Protein AF-A0A0R3R9G4-F1 (afdb_monomer_lite)

Organism: NCBI:txid42155

Sequence (235 aa):
LIRSNYALYHDTVLLRGITANLTLNLFANNTGLHNLDLRPNLPDSLDLYVLYKNWFYDNVAVGHGYQRQERYGYQPDYLADEFMSRPKRQLIMEDGVSFDWWTHIGTESERYRSTVYAGISNVLYRANVFNNPINPYELVAGKANSLEGHAIDARENYWGYPGTVSVASGKIRDYHDYKYLIRVDYVPVLESNASLVEGDCPAGWFQIGRDEFKSCFLYSGAVSTYMAAVKFCQV

pLDDT: mean 79.29, std 18.39, range [31.16, 97.0]

Foldseek 3Di:
DQEDAEAAAAASEEDEQAADEAELEEAYQHEHLAPYEYAYNDPPHPHAYEAYLYEHEQYWHQFHDDRDDADADADDPVDDDVVVVDDPDDDDDDDDDHRDVVPCPDLAQRRAGENYEAQAQRYAAALYEQYHVNHQAHYEFHFDDPVRPHAREQEHYQQDPQFDPVSNVRRYHACVNPVRGGHHDHPPTDRDNPVSDAPPDPRSWHWDDDDPPIDTDHDDPDDDDPVVVVVVVVD

Structure (mmCIF, N/CA/C/O backbone):
data_AF-A0A0R3R9G4-F1
#
_entry.id   AF-A0A0R3R9G4-F1
#
loop_
_atom_site.group_PDB
_atom_site.id
_atom_site.type_symbol
_atom_site.label_atom_id
_atom_site.label_alt_id
_atom_site.label_comp_id
_atom_site.label_asym_id
_atom_site.label_entity_id
_atom_site.label_seq_id
_atom_site.pdbx_PDB_ins_code
_atom_site.Cartn_x
_atom_site.Cartn_y
_atom_site.Cartn_z
_atom_site.occupancy
_atom_site.B_iso_or_equiv
_atom_site.auth_seq_id
_atom_site.auth_comp_id
_atom_site.auth_asym_id
_atom_site.auth_atom_id
_atom_site.pdbx_PDB_model_num
ATOM 1 N N . LEU A 1 1 ? -13.876 4.556 2.679 1.00 82.69 1 LEU A N 1
ATOM 2 C CA . LEU A 1 1 ? -14.135 3.102 2.791 1.00 82.69 1 LEU A CA 1
ATOM 3 C C . LEU A 1 1 ? -14.109 2.476 1.406 1.00 82.69 1 LEU A C 1
ATOM 5 O O . LEU A 1 1 ? -14.874 2.905 0.554 1.00 82.69 1 LEU A O 1
ATOM 9 N N . ILE A 1 2 ? -13.219 1.511 1.184 1.00 87.88 2 ILE A N 1
ATOM 10 C CA . ILE A 1 2 ? -12.984 0.831 -0.095 1.00 87.88 2 ILE A CA 1
ATOM 11 C C . ILE A 1 2 ? -13.047 -0.670 0.198 1.00 87.88 2 ILE A C 1
ATOM 13 O O . ILE A 1 2 ? -12.116 -1.243 0.763 1.00 87.88 2 ILE A O 1
ATOM 17 N N . ARG A 1 3 ? -14.186 -1.303 -0.089 1.00 88.75 3 ARG A N 1
ATOM 18 C CA . ARG A 1 3 ? -14.456 -2.688 0.320 1.00 88.75 3 ARG A CA 1
ATOM 19 C C . ARG A 1 3 ? -15.136 -3.482 -0.787 1.00 88.75 3 ARG A C 1
ATOM 21 O O . ARG A 1 3 ? -15.971 -2.927 -1.497 1.00 88.75 3 ARG A O 1
ATOM 28 N N . SER A 1 4 ? -14.833 -4.778 -0.865 1.00 88.88 4 SER A N 1
ATOM 29 C CA . SER A 1 4 ? -15.494 -5.739 -1.764 1.00 88.88 4 SER A CA 1
ATOM 30 C C . SER A 1 4 ? -15.399 -5.380 -3.253 1.00 88.88 4 SER A C 1
ATOM 32 O O . SER A 1 4 ? -16.291 -5.716 -4.032 1.00 88.88 4 SER A O 1
ATOM 34 N N . ASN A 1 5 ? -14.330 -4.695 -3.662 1.00 88.88 5 ASN A N 1
ATOM 35 C CA . ASN A 1 5 ? -14.055 -4.451 -5.076 1.00 88.88 5 ASN A CA 1
ATOM 36 C C . ASN A 1 5 ? -13.437 -5.695 -5.720 1.00 88.88 5 ASN A C 1
ATOM 38 O O . ASN A 1 5 ? -12.611 -6.372 -5.107 1.00 88.88 5 ASN A O 1
ATOM 42 N N . TYR A 1 6 ? -13.809 -5.971 -6.970 1.00 89.94 6 TYR A N 1
ATOM 43 C CA . TYR A 1 6 ? -13.292 -7.102 -7.739 1.00 89.94 6 TYR A CA 1
ATOM 44 C C . TYR A 1 6 ? -12.781 -6.631 -9.104 1.00 89.94 6 TYR A C 1
ATOM 46 O O . TYR A 1 6 ? -13.554 -6.428 -10.039 1.00 89.94 6 TYR A O 1
ATOM 54 N N . ALA A 1 7 ? -11.469 -6.432 -9.199 1.00 88.38 7 ALA A N 1
ATOM 55 C CA . ALA A 1 7 ? -10.773 -5.822 -10.325 1.00 88.38 7 ALA A CA 1
ATOM 56 C C . ALA A 1 7 ? -9.599 -6.703 -10.797 1.00 88.38 7 ALA A C 1
ATOM 58 O O . ALA A 1 7 ? -8.439 -6.343 -10.672 1.00 88.38 7 ALA A O 1
ATOM 59 N N . LEU A 1 8 ? -9.871 -7.877 -11.374 1.00 82.62 8 LEU A N 1
ATOM 60 C CA . LEU A 1 8 ? -8.821 -8.848 -11.752 1.00 82.62 8 LEU A CA 1
ATOM 61 C C . LEU A 1 8 ? -7.727 -8.321 -12.696 1.00 82.62 8 LEU A C 1
ATOM 63 O O . LEU A 1 8 ? -6.632 -8.878 -12.724 1.00 82.62 8 LEU A O 1
ATOM 67 N N . TYR A 1 9 ? -8.041 -7.298 -13.489 1.00 83.88 9 TYR A N 1
ATOM 68 C CA . TYR A 1 9 ? -7.155 -6.739 -14.514 1.00 83.88 9 TYR A CA 1
ATOM 69 C C . TYR A 1 9 ? -6.775 -5.278 -14.248 1.00 83.88 9 TYR A C 1
ATOM 71 O O . TYR A 1 9 ? -6.159 -4.646 -15.103 1.00 83.88 9 TYR A O 1
ATOM 79 N N . HIS A 1 10 ? -7.156 -4.733 -13.089 1.00 89.56 10 HIS A N 1
ATOM 80 C CA . HIS A 1 10 ? -6.895 -3.345 -12.716 1.00 89.56 10 HIS A CA 1
ATOM 81 C C . HIS A 1 10 ? -6.519 -3.231 -11.235 1.00 89.56 10 HIS A C 1
ATOM 83 O O . HIS A 1 10 ? -6.853 -4.089 -10.419 1.00 89.56 10 HIS A O 1
ATOM 89 N N . ASP A 1 11 ? -5.832 -2.156 -10.866 1.00 91.94 11 ASP A N 1
ATOM 90 C CA . ASP A 1 11 ? -5.634 -1.819 -9.458 1.00 91.94 11 ASP A CA 1
ATOM 91 C C . ASP A 1 11 ? -6.962 -1.395 -8.823 1.00 91.94 11 ASP A C 1
ATOM 93 O O . ASP A 1 11 ? -7.818 -0.799 -9.479 1.00 91.94 11 ASP A O 1
ATOM 97 N N . THR A 1 12 ? -7.150 -1.695 -7.535 1.00 93.31 12 THR A N 1
ATOM 98 C CA . THR A 1 12 ? -8.372 -1.272 -6.825 1.00 93.31 12 THR A CA 1
ATOM 99 C C . THR A 1 12 ? -8.439 0.253 -6.725 1.00 93.31 12 THR A C 1
ATOM 101 O O . THR A 1 12 ? -9.501 0.845 -6.913 1.00 93.31 12 THR A O 1
ATOM 104 N N . VAL A 1 13 ? -7.300 0.890 -6.444 1.00 94.56 13 VAL A N 1
ATOM 105 C CA . VAL A 1 13 ? -7.127 2.343 -6.462 1.00 94.56 13 VAL A CA 1
ATOM 106 C C . VAL A 1 13 ? -5.803 2.662 -7.141 1.00 94.56 13 VAL A C 1
ATOM 108 O O . VAL A 1 13 ? -4.764 2.161 -6.721 1.00 94.56 13 VAL A O 1
ATOM 111 N N . LEU A 1 14 ? -5.846 3.524 -8.156 1.00 93.50 14 LEU A N 1
ATOM 112 C CA . LEU A 1 14 ? -4.672 4.051 -8.848 1.00 93.50 14 LEU A CA 1
ATOM 113 C C . LEU A 1 14 ? -4.600 5.562 -8.624 1.00 93.50 14 LEU A C 1
ATOM 115 O O . LEU A 1 14 ? -5.518 6.288 -9.012 1.00 93.50 14 LEU A O 1
ATOM 119 N N . LEU A 1 15 ? -3.508 6.035 -8.027 1.00 92.75 15 LEU A N 1
ATOM 120 C CA . LEU A 1 15 ? -3.209 7.457 -7.890 1.00 92.75 15 LEU A CA 1
ATOM 121 C C . LEU A 1 15 ? -2.040 7.819 -8.802 1.00 92.75 15 LEU A C 1
ATOM 123 O O . LEU A 1 15 ? -0.964 7.227 -8.724 1.00 92.75 15 LEU A O 1
ATOM 127 N N . ARG A 1 16 ? -2.267 8.791 -9.688 1.00 91.31 16 ARG A N 1
ATOM 128 C CA . ARG A 1 16 ? -1.270 9.251 -10.651 1.00 91.31 16 ARG A CA 1
ATOM 129 C C . ARG A 1 16 ? -1.484 10.722 -10.988 1.00 91.31 16 ARG A C 1
ATOM 131 O O . ARG A 1 16 ? -2.578 11.091 -11.406 1.00 91.31 16 ARG A O 1
ATOM 138 N N . GLY A 1 17 ? -0.435 11.535 -10.862 1.00 84.19 17 GLY A N 1
ATOM 139 C CA . GLY A 1 17 ? -0.457 12.948 -11.255 1.00 84.19 17 GLY A CA 1
ATOM 140 C C . GLY A 1 17 ? -1.312 13.857 -10.403 1.00 84.19 17 GLY A C 1
ATOM 141 O O . GLY A 1 17 ? -1.857 14.836 -10.914 1.00 84.19 17 GLY A O 1
ATOM 142 N N . ILE A 1 18 ? -1.454 13.508 -9.129 1.00 87.75 18 ILE A N 1
ATOM 143 C CA . ILE A 1 18 ? -2.158 14.308 -8.140 1.00 87.75 18 ILE A CA 1
ATOM 144 C C . ILE A 1 18 ? -1.413 14.254 -6.809 1.00 87.75 18 ILE A C 1
ATOM 146 O O . ILE A 1 18 ? -0.696 13.303 -6.515 1.00 87.75 18 ILE A O 1
ATOM 150 N N . THR A 1 19 ? -1.681 15.238 -5.958 1.00 90.50 19 THR A N 1
ATOM 151 C CA . THR A 1 19 ? -1.362 15.166 -4.531 1.00 90.50 19 THR A CA 1
ATOM 152 C C . THR A 1 19 ? -2.586 14.648 -3.794 1.00 90.50 19 THR A C 1
ATOM 154 O O . THR A 1 19 ? -3.674 15.210 -3.935 1.00 90.50 19 THR A O 1
ATOM 157 N N . ALA A 1 20 ? -2.429 13.589 -3.002 1.00 91.00 20 ALA A N 1
ATOM 158 C CA . ALA A 1 20 ? -3.545 12.985 -2.282 1.00 91.00 20 ALA A CA 1
ATOM 159 C C . ALA A 1 20 ? -3.200 12.707 -0.819 1.00 91.00 20 ALA A C 1
ATOM 161 O O . ALA A 1 20 ? -2.119 12.219 -0.490 1.00 91.00 20 ALA A O 1
ATOM 162 N N . ASN A 1 21 ? -4.168 12.979 0.055 1.00 93.56 21 ASN A N 1
ATOM 163 C CA . ASN A 1 21 ? -4.117 12.606 1.459 1.00 93.56 21 ASN A CA 1
ATOM 164 C C . ASN A 1 21 ? -5.176 11.534 1.735 1.00 93.56 21 ASN A C 1
ATOM 166 O O . ASN A 1 21 ? -6.375 11.812 1.771 1.00 93.56 21 ASN A O 1
ATOM 170 N N . LEU A 1 22 ? -4.712 10.305 1.925 1.00 92.75 22 LEU A N 1
ATOM 171 C CA . LEU A 1 22 ? -5.504 9.164 2.343 1.00 92.75 22 LEU A CA 1
ATOM 172 C C . LEU A 1 22 ? -5.351 9.013 3.856 1.00 92.75 22 LEU A C 1
ATOM 174 O O . LEU A 1 22 ? -4.404 8.396 4.341 1.00 92.75 22 LEU A O 1
ATOM 178 N N . THR A 1 23 ? -6.292 9.583 4.604 1.00 91.00 23 THR A N 1
ATOM 179 C CA . THR A 1 23 ? -6.334 9.470 6.065 1.00 91.00 23 THR A CA 1
ATOM 180 C C . THR A 1 23 ? -7.550 8.669 6.519 1.00 91.00 23 THR A C 1
ATOM 182 O O . THR A 1 23 ? -8.650 8.914 6.027 1.00 91.00 23 THR A O 1
ATOM 185 N N . LEU A 1 24 ? -7.364 7.751 7.476 1.00 88.44 24 LEU A N 1
ATOM 186 C CA . LEU A 1 24 ? -8.446 6.981 8.114 1.00 88.44 24 LEU A CA 1
ATOM 187 C C . LEU A 1 24 ? -9.301 6.172 7.120 1.00 88.44 24 LEU A C 1
ATOM 189 O O . LEU A 1 24 ? -10.506 5.996 7.305 1.00 88.44 24 LEU A O 1
ATOM 193 N N . ASN A 1 25 ? -8.691 5.669 6.044 1.00 90.06 25 ASN A N 1
ATOM 194 C CA . ASN A 1 25 ? -9.390 4.809 5.096 1.00 90.06 25 ASN A CA 1
ATOM 195 C C . ASN A 1 25 ? -9.296 3.346 5.503 1.00 90.06 25 ASN A C 1
ATOM 197 O O . ASN A 1 25 ? -8.260 2.860 5.954 1.00 90.06 25 ASN A O 1
ATOM 201 N N . LEU A 1 26 ? -10.388 2.632 5.249 1.00 89.81 26 LEU A N 1
ATOM 202 C CA . LEU A 1 26 ? -10.453 1.189 5.376 1.00 89.81 26 LEU A CA 1
ATOM 203 C C . LEU A 1 26 ? -10.480 0.534 3.993 1.00 89.81 26 LEU A C 1
ATOM 205 O O . LEU A 1 26 ? -11.391 0.814 3.208 1.00 89.81 26 LEU A O 1
ATOM 209 N N . PHE A 1 27 ? -9.502 -0.334 3.741 1.00 92.88 27 PHE A N 1
ATOM 210 C CA . PHE A 1 27 ? -9.363 -1.191 2.568 1.00 92.88 27 PHE A CA 1
ATOM 211 C C . PHE A 1 27 ? -9.575 -2.644 2.991 1.00 92.88 27 PHE A C 1
ATOM 213 O O . PHE A 1 27 ? -8.742 -3.219 3.696 1.00 92.88 27 PHE A O 1
ATOM 220 N N . ALA A 1 28 ? -10.693 -3.231 2.577 1.00 92.06 28 ALA A N 1
ATOM 221 C CA . ALA A 1 28 ? -11.133 -4.530 3.070 1.00 92.06 28 ALA A CA 1
ATOM 222 C C . ALA A 1 28 ? -11.661 -5.449 1.968 1.00 92.06 28 ALA A C 1
ATOM 224 O O . ALA A 1 28 ? -12.542 -5.045 1.209 1.00 92.06 28 ALA A O 1
ATOM 225 N N . ASN A 1 29 ? -11.235 -6.713 1.936 1.00 91.81 29 ASN A N 1
ATOM 226 C CA . ASN A 1 29 ? -11.813 -7.727 1.042 1.00 91.81 29 ASN A CA 1
ATOM 227 C C . ASN A 1 29 ? -11.841 -7.302 -0.441 1.00 91.81 29 ASN A C 1
ATOM 229 O O . ASN A 1 29 ? -12.820 -7.533 -1.151 1.00 91.81 29 ASN A O 1
ATOM 233 N N . ASN A 1 30 ? -10.811 -6.590 -0.900 1.00 93.50 30 ASN A N 1
ATOM 234 C CA . ASN A 1 30 ? -10.689 -6.186 -2.298 1.00 93.50 30 ASN A CA 1
ATOM 235 C C . ASN A 1 30 ? -9.783 -7.158 -3.051 1.00 93.50 30 ASN A C 1
ATOM 237 O O . ASN A 1 30 ? -8.751 -7.569 -2.531 1.00 93.50 30 ASN A O 1
ATOM 241 N N . THR A 1 31 ? -10.129 -7.473 -4.295 1.00 91.94 31 THR A N 1
ATOM 242 C CA . THR A 1 31 ? -9.267 -8.213 -5.225 1.00 91.94 31 THR A CA 1
ATOM 243 C C . THR A 1 31 ? -8.855 -7.287 -6.364 1.00 91.94 31 THR A C 1
ATOM 245 O O . THR A 1 31 ? -9.726 -6.751 -7.045 1.00 91.94 31 THR A O 1
ATOM 248 N N . GLY A 1 32 ? -7.555 -7.101 -6.585 1.00 90.62 32 GLY A N 1
ATOM 249 C CA . GLY A 1 32 ? -7.010 -6.233 -7.637 1.00 90.62 32 GLY A CA 1
ATOM 250 C C . GLY A 1 32 ? -5.620 -6.673 -8.089 1.00 90.62 32 GLY A C 1
ATOM 251 O O . GLY A 1 32 ? -5.053 -7.580 -7.480 1.00 90.62 32 GLY A O 1
ATOM 252 N N . LEU A 1 33 ? -5.051 -6.033 -9.122 1.00 89.50 33 LEU A N 1
ATOM 253 C CA . LEU A 1 33 ? -3.619 -6.187 -9.442 1.00 89.50 33 LEU A CA 1
ATOM 254 C C . LEU A 1 33 ? -2.783 -5.796 -8.211 1.00 89.50 33 LEU A C 1
ATOM 256 O O . LEU A 1 33 ? -2.158 -6.664 -7.602 1.00 89.50 33 LEU A O 1
ATOM 260 N N . HIS A 1 34 ? -2.917 -4.546 -7.769 1.00 92.88 34 HIS A N 1
ATOM 261 C CA . HIS A 1 34 ? -2.646 -4.093 -6.406 1.00 92.88 34 HIS A CA 1
ATOM 262 C C . HIS A 1 34 ? -3.917 -3.516 -5.768 1.00 92.88 34 HIS A C 1
ATOM 264 O O . HIS A 1 34 ? -4.903 -3.198 -6.446 1.00 92.88 34 HIS A O 1
ATOM 270 N N . ASN A 1 35 ? -3.920 -3.351 -4.444 1.00 94.00 35 ASN A N 1
ATOM 271 C CA . ASN A 1 35 ? -5.016 -2.651 -3.765 1.00 94.00 35 ASN A CA 1
ATOM 272 C C . ASN A 1 35 ? -4.826 -1.133 -3.782 1.00 94.00 35 ASN A C 1
ATOM 274 O O . ASN A 1 35 ? -5.808 -0.394 -3.836 1.00 94.00 35 ASN A O 1
ATOM 278 N N . LEU A 1 36 ? -3.578 -0.678 -3.796 1.00 95.56 36 LEU A N 1
ATOM 279 C CA . LEU A 1 36 ? -3.225 0.716 -3.996 1.00 95.56 36 LEU A CA 1
ATOM 280 C C . LEU A 1 36 ? -1.965 0.812 -4.859 1.00 95.56 36 LEU A C 1
ATOM 282 O O . LEU A 1 36 ? -0.911 0.324 -4.466 1.00 95.56 36 LEU A O 1
ATOM 286 N N . ASP A 1 37 ? -2.075 1.461 -6.012 1.00 95.12 37 ASP A N 1
ATOM 287 C CA . ASP A 1 37 ? -0.957 1.755 -6.909 1.00 95.12 37 ASP A CA 1
ATOM 288 C C . ASP A 1 37 ? -0.705 3.272 -6.907 1.00 95.12 37 ASP A C 1
ATOM 290 O O . ASP A 1 37 ? -1.590 4.067 -7.241 1.00 95.12 37 ASP A O 1
ATOM 294 N N . LEU A 1 38 ? 0.491 3.675 -6.471 1.00 93.94 38 LEU A N 1
ATOM 295 C CA . LEU A 1 38 ? 0.944 5.062 -6.449 1.00 93.94 38 LEU A CA 1
ATOM 296 C C . LEU A 1 38 ? 1.998 5.265 -7.533 1.00 93.94 38 LEU A C 1
ATOM 298 O O . LEU A 1 38 ? 3.108 4.739 -7.426 1.00 93.94 38 LEU A O 1
ATOM 302 N N . ARG A 1 39 ? 1.686 6.074 -8.548 1.00 90.06 39 ARG A N 1
ATOM 303 C CA . ARG A 1 39 ? 2.612 6.366 -9.650 1.00 90.06 39 ARG A CA 1
ATOM 304 C C . ARG A 1 39 ? 2.898 7.856 -9.794 1.00 90.06 39 ARG A C 1
ATOM 306 O O . ARG A 1 39 ? 2.011 8.682 -9.546 1.00 90.06 39 ARG A O 1
ATOM 313 N N . PRO A 1 40 ? 4.099 8.208 -10.275 1.00 86.06 40 PRO A N 1
ATOM 314 C CA . PRO A 1 40 ? 4.355 9.548 -10.766 1.00 86.06 40 PRO A CA 1
ATOM 315 C C . PRO A 1 40 ? 3.620 9.760 -12.099 1.00 86.06 40 PRO A C 1
ATOM 317 O O . PRO A 1 40 ? 3.457 8.837 -12.907 1.00 86.06 40 PRO A O 1
ATOM 320 N N . ASN A 1 41 ? 3.179 10.986 -12.377 1.00 82.38 41 ASN A N 1
ATOM 321 C CA . ASN A 1 41 ? 2.710 11.331 -13.725 1.00 82.38 41 ASN A CA 1
ATOM 322 C C . ASN A 1 41 ? 3.854 11.338 -14.744 1.00 82.38 41 ASN A C 1
ATOM 324 O O . ASN A 1 41 ? 3.745 10.761 -15.829 1.00 82.38 41 ASN A O 1
ATOM 328 N N . LEU A 1 42 ? 4.942 12.000 -14.347 1.00 78.88 42 LEU A N 1
ATOM 329 C CA . LEU A 1 42 ? 6.173 12.246 -15.088 1.00 78.88 42 LEU A CA 1
ATOM 330 C C . LEU A 1 42 ? 7.370 12.024 -14.145 1.00 78.88 42 LEU A C 1
ATOM 332 O O . LEU A 1 42 ? 7.194 12.167 -12.936 1.00 78.88 42 LEU A O 1
ATOM 336 N N . PRO A 1 43 ? 8.576 11.730 -14.663 1.00 68.44 43 PRO A N 1
ATOM 337 C CA . PRO A 1 43 ? 9.765 11.504 -13.832 1.00 68.44 43 PRO A CA 1
ATOM 338 C C . PRO A 1 43 ? 10.092 12.647 -12.854 1.00 68.44 43 PRO A C 1
ATOM 340 O O . PRO A 1 43 ? 10.598 12.384 -11.772 1.00 68.44 43 PRO A O 1
ATOM 343 N N . ASP A 1 44 ? 9.742 13.892 -13.203 1.00 66.69 44 ASP A N 1
ATOM 344 C CA . ASP A 1 44 ? 9.988 15.095 -12.387 1.00 66.69 44 ASP A CA 1
ATO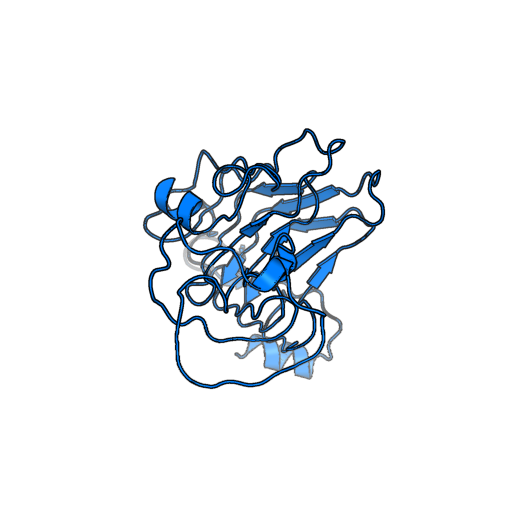M 345 C C . ASP A 1 44 ? 8.737 15.576 -11.624 1.00 66.69 44 ASP A C 1
ATOM 347 O O . ASP A 1 44 ? 8.608 16.754 -11.282 1.00 66.69 44 ASP A O 1
ATOM 351 N N . SER A 1 45 ? 7.752 14.698 -11.423 1.00 70.38 45 SER A N 1
ATOM 352 C CA . SER A 1 45 ? 6.493 15.093 -10.796 1.00 70.38 45 SER A CA 1
ATOM 353 C C . SER A 1 45 ? 6.681 15.427 -9.314 1.00 70.38 45 SER A C 1
ATOM 355 O O . SER A 1 45 ? 7.280 14.664 -8.560 1.00 70.38 45 SER A O 1
ATOM 357 N N . LEU A 1 46 ? 6.089 16.539 -8.871 1.00 76.69 46 LEU A N 1
ATOM 358 C CA . LEU A 1 46 ? 5.989 16.914 -7.454 1.00 76.69 46 LEU A CA 1
ATOM 359 C C . LEU A 1 46 ? 4.815 16.205 -6.751 1.00 76.69 46 LEU A C 1
ATOM 361 O O . LEU A 1 46 ? 4.316 16.696 -5.737 1.00 76.69 46 LEU A O 1
ATOM 365 N N . ASP A 1 47 ? 4.353 15.081 -7.308 1.00 84.38 47 ASP A N 1
ATOM 366 C CA . ASP A 1 47 ? 3.288 14.268 -6.725 1.00 84.38 47 ASP A CA 1
ATOM 367 C C . ASP A 1 47 ? 3.689 13.858 -5.302 1.00 84.38 47 ASP A C 1
ATOM 369 O O . ASP A 1 47 ? 4.797 13.371 -5.061 1.00 84.38 47 ASP A O 1
ATOM 373 N N . LEU A 1 48 ? 2.777 14.076 -4.357 1.00 89.19 48 LEU A N 1
ATOM 374 C CA . LEU A 1 48 ? 2.962 13.729 -2.954 1.00 89.19 48 LEU A CA 1
ATOM 375 C C . LEU A 1 48 ? 1.750 12.946 -2.468 1.00 89.19 48 LEU A C 1
ATOM 377 O O . LEU A 1 48 ? 0.610 13.417 -2.536 1.00 89.19 48 LEU A O 1
ATOM 381 N N . TYR A 1 49 ? 2.012 11.771 -1.911 1.00 93.62 49 TYR A N 1
ATOM 382 C CA . TYR A 1 49 ? 0.979 10.922 -1.338 1.00 93.62 49 TYR A CA 1
ATOM 383 C C . TYR A 1 49 ? 1.198 10.769 0.165 1.00 93.62 49 TYR A C 1
ATOM 385 O O . TYR A 1 49 ? 2.293 10.446 0.625 1.00 93.62 49 TYR A O 1
ATOM 393 N N . VAL A 1 50 ? 0.145 11.001 0.945 1.00 95.69 50 VAL A N 1
ATOM 394 C CA . VAL A 1 50 ? 0.155 10.799 2.396 1.00 95.69 50 VAL A CA 1
ATOM 395 C C . VAL A 1 50 ? -0.841 9.705 2.734 1.00 95.69 50 VAL A C 1
ATOM 397 O O . VAL A 1 50 ? -2.026 9.835 2.444 1.00 95.69 50 VAL A O 1
ATOM 400 N N . LEU A 1 51 ? -0.357 8.633 3.351 1.00 95.94 51 LEU A N 1
ATOM 401 C CA . LEU A 1 51 ? -1.154 7.544 3.887 1.00 95.94 51 LEU A CA 1
ATOM 402 C C . LEU A 1 51 ? -1.017 7.555 5.403 1.00 95.94 51 LEU A C 1
ATOM 404 O O . LEU A 1 51 ? 0.014 7.156 5.952 1.00 95.94 51 LEU A O 1
ATOM 408 N N . TYR A 1 52 ? -2.066 8.007 6.079 1.00 94.25 52 TYR A N 1
ATOM 409 C CA . TYR A 1 52 ? -2.076 8.150 7.525 1.00 94.25 52 TYR A CA 1
ATOM 410 C C . TYR A 1 52 ? -3.227 7.375 8.169 1.00 94.25 52 TYR A C 1
ATOM 412 O O . TYR A 1 52 ? -4.394 7.594 7.845 1.00 94.25 52 TYR A O 1
ATOM 420 N N . LYS A 1 53 ? -2.921 6.487 9.121 1.00 92.19 53 LYS A N 1
ATOM 421 C CA . LYS A 1 53 ? -3.940 5.723 9.869 1.00 92.19 53 LYS A CA 1
ATOM 422 C C . LYS A 1 53 ? -4.920 4.938 8.988 1.00 92.19 53 LYS A C 1
ATOM 424 O O . LYS A 1 53 ? -6.105 4.851 9.297 1.00 92.19 53 LYS A O 1
ATOM 429 N N . ASN A 1 54 ? -4.447 4.383 7.876 1.00 92.81 54 ASN A N 1
ATOM 430 C CA . ASN A 1 54 ? -5.258 3.501 7.042 1.00 92.81 54 ASN A CA 1
ATOM 431 C C . ASN A 1 54 ? -5.139 2.048 7.503 1.00 92.81 54 ASN A C 1
ATOM 433 O O . ASN A 1 54 ? -4.117 1.620 8.045 1.00 92.81 54 ASN A O 1
ATOM 437 N N . TRP A 1 55 ? -6.183 1.278 7.226 1.00 92.12 55 TRP A N 1
ATOM 438 C CA . TRP A 1 55 ? -6.266 -0.138 7.549 1.00 92.12 55 TRP A CA 1
ATOM 439 C C . TRP A 1 55 ? -6.429 -0.964 6.281 1.00 92.12 55 TRP A C 1
ATOM 441 O O . TRP A 1 55 ? -7.389 -0.767 5.537 1.00 92.12 55 TRP A O 1
ATOM 451 N N . PHE A 1 56 ? -5.519 -1.914 6.075 1.00 93.38 56 PHE A N 1
ATOM 452 C CA . PHE A 1 56 ? -5.568 -2.880 4.985 1.00 93.38 56 PHE A CA 1
ATOM 453 C C . PHE A 1 56 ? -5.702 -4.289 5.564 1.00 93.38 56 PHE A C 1
ATOM 455 O O . PHE A 1 56 ? -4.770 -4.778 6.206 1.00 93.38 56 PHE A O 1
ATOM 462 N N . TYR A 1 57 ? -6.847 -4.935 5.337 1.00 90.50 57 TYR A N 1
ATOM 463 C CA . TYR A 1 57 ? -7.093 -6.308 5.783 1.00 90.50 57 TYR A CA 1
ATOM 464 C C . TYR A 1 57 ? -7.834 -7.144 4.730 1.00 90.50 57 TYR A C 1
ATOM 466 O O . TYR A 1 57 ? -8.686 -6.634 3.999 1.00 90.50 57 TYR A O 1
ATOM 474 N N . ASP A 1 58 ? -7.520 -8.439 4.675 1.00 92.00 58 ASP A N 1
ATOM 475 C CA . ASP A 1 58 ? -8.127 -9.435 3.777 1.00 92.00 58 ASP A CA 1
ATOM 476 C C . ASP A 1 58 ? -8.207 -9.017 2.304 1.00 92.00 58 ASP A C 1
ATOM 478 O O . ASP A 1 58 ? -9.100 -9.429 1.567 1.00 92.00 58 ASP A O 1
ATOM 482 N N . ASN A 1 59 ? -7.284 -8.179 1.848 1.00 93.88 59 ASN A N 1
ATOM 483 C CA . ASN A 1 59 ? -7.187 -7.841 0.444 1.00 93.88 59 ASN A CA 1
ATOM 484 C C . ASN A 1 59 ? -6.296 -8.846 -0.288 1.00 93.88 59 ASN A C 1
ATOM 486 O O . ASN A 1 59 ? -5.338 -9.377 0.274 1.00 93.88 59 ASN A O 1
ATOM 490 N N . VAL A 1 60 ? -6.607 -9.074 -1.560 1.00 92.94 60 VAL A N 1
ATOM 491 C CA . VAL A 1 60 ? -5.892 -9.989 -2.444 1.00 92.94 60 VAL A CA 1
ATOM 492 C C . VAL A 1 60 ? -5.319 -9.203 -3.618 1.00 92.94 60 VAL A C 1
ATOM 494 O O . VAL A 1 60 ? -6.055 -8.584 -4.391 1.00 92.94 60 VAL A O 1
ATOM 497 N N . ALA A 1 61 ? -4.000 -9.256 -3.753 1.00 92.12 61 ALA A N 1
ATOM 498 C CA . ALA A 1 61 ? -3.247 -8.689 -4.857 1.00 92.12 61 ALA A CA 1
ATOM 499 C C . ALA A 1 61 ? -2.787 -9.803 -5.802 1.00 92.12 61 ALA A C 1
ATOM 501 O O . ALA A 1 61 ? -2.215 -10.808 -5.370 1.00 92.12 61 ALA A O 1
ATOM 502 N N . VAL A 1 62 ? -3.022 -9.631 -7.101 1.00 87.50 62 VAL A N 1
ATOM 503 C CA . VAL A 1 62 ? -2.625 -10.610 -8.128 1.00 87.50 62 VAL A CA 1
ATOM 504 C C . VAL A 1 62 ? -1.366 -10.204 -8.898 1.00 87.50 62 VAL A C 1
ATOM 506 O O . VAL A 1 62 ? -0.772 -11.070 -9.544 1.00 87.50 62 VAL A O 1
ATOM 509 N N . GLY A 1 63 ? -0.909 -8.954 -8.738 1.00 84.12 63 GLY A N 1
ATOM 510 C CA . GLY A 1 63 ? 0.250 -8.366 -9.417 1.00 84.12 63 GLY A CA 1
ATOM 511 C C . GLY A 1 63 ? -0.030 -8.053 -10.889 1.00 84.12 63 GLY A C 1
ATOM 512 O O . GLY A 1 63 ? -0.910 -8.658 -11.502 1.00 84.12 63 GLY A O 1
ATOM 513 N N . HIS A 1 64 ? 0.699 -7.099 -11.475 1.00 80.31 64 HIS A N 1
ATOM 514 C CA . HIS A 1 64 ? 0.564 -6.765 -12.899 1.00 80.31 64 HIS A CA 1
ATOM 515 C C . HIS A 1 64 ? 1.060 -7.905 -13.807 1.00 80.31 64 HIS A C 1
ATOM 517 O O . HIS A 1 64 ? 1.958 -8.676 -13.471 1.00 80.31 64 HIS A O 1
ATOM 523 N N . GLY A 1 65 ? 0.506 -7.991 -15.018 1.00 71.50 65 GLY A N 1
ATOM 524 C CA . GLY A 1 65 ? 0.929 -8.963 -16.029 1.00 71.50 65 GLY A CA 1
ATOM 525 C C . GLY A 1 65 ? 0.273 -10.343 -15.897 1.00 71.50 65 GLY A C 1
ATOM 526 O O . GLY A 1 65 ? -0.849 -10.487 -15.417 1.00 71.50 65 GLY A O 1
ATOM 527 N N . TYR A 1 66 ? 0.939 -11.374 -16.424 1.00 58.25 66 TYR A N 1
ATOM 528 C CA . TYR A 1 66 ? 0.373 -12.725 -16.465 1.00 58.25 66 TYR A CA 1
ATOM 529 C C . TYR A 1 66 ? 0.436 -13.395 -15.091 1.00 58.25 66 TYR A C 1
ATOM 531 O O . TYR A 1 66 ? 1.518 -13.604 -14.543 1.00 58.25 66 TYR A O 1
ATOM 539 N N . GLN A 1 67 ? -0.724 -13.811 -14.587 1.00 50.34 67 GLN A N 1
ATOM 540 C CA . GLN A 1 67 ? -0.868 -14.538 -13.330 1.00 50.34 67 GLN A CA 1
ATOM 541 C C . GLN A 1 67 ? -0.260 -15.943 -13.457 1.00 50.34 67 GLN A C 1
ATOM 543 O O . GLN A 1 67 ? -0.917 -16.879 -13.910 1.00 50.34 67 GLN A O 1
ATOM 548 N N . ARG A 1 68 ? 1.009 -16.113 -13.078 1.00 45.09 68 ARG A N 1
ATOM 549 C CA . ARG A 1 68 ? 1.618 -17.444 -12.928 1.00 45.09 68 ARG A CA 1
ATOM 550 C C . ARG A 1 68 ? 1.648 -17.841 -11.457 1.00 45.09 68 ARG A C 1
ATOM 552 O O . ARG A 1 68 ? 1.802 -16.996 -10.579 1.00 45.09 68 ARG A O 1
ATOM 559 N N . GLN A 1 69 ? 1.462 -19.130 -11.195 1.00 38.28 69 GLN A N 1
ATOM 560 C CA . GLN A 1 69 ? 1.639 -19.721 -9.873 1.00 38.28 69 GLN A CA 1
ATOM 561 C C . GLN A 1 69 ? 3.119 -20.079 -9.707 1.00 38.28 69 GLN A C 1
ATOM 563 O O . GLN A 1 69 ? 3.655 -20.826 -10.525 1.00 38.28 69 GLN A O 1
ATOM 568 N N . GLU A 1 70 ? 3.782 -19.529 -8.690 1.00 37.38 70 GLU A N 1
ATOM 569 C CA . GLU A 1 70 ? 5.184 -19.844 -8.403 1.00 37.38 70 GLU A CA 1
ATOM 570 C C . GLU A 1 70 ? 5.323 -21.327 -8.010 1.00 37.38 70 GLU A C 1
ATOM 572 O O . GLU A 1 70 ? 4.491 -21.873 -7.280 1.00 37.38 70 GLU A O 1
ATOM 577 N N . ARG A 1 71 ? 6.360 -22.002 -8.517 1.00 36.19 71 ARG A N 1
ATOM 578 C CA . ARG A 1 71 ? 6.763 -23.360 -8.111 1.00 36.19 71 ARG A CA 1
ATOM 579 C C . ARG A 1 71 ? 8.267 -23.364 -7.842 1.00 36.19 71 ARG A C 1
ATOM 581 O O . ARG A 1 71 ? 9.012 -22.741 -8.591 1.00 36.19 71 ARG A O 1
ATOM 588 N N . TYR A 1 72 ? 8.692 -24.059 -6.784 1.00 35.41 72 TYR A N 1
ATOM 589 C CA . TYR A 1 72 ? 10.040 -23.944 -6.212 1.00 35.41 72 TYR A CA 1
ATOM 590 C C . TYR A 1 72 ? 11.074 -25.024 -6.709 1.00 35.41 72 TYR A C 1
ATOM 592 O O . TYR A 1 72 ? 10.641 -26.100 -7.110 1.00 35.41 72 TYR A O 1
ATOM 600 N N . GLY A 1 73 ? 12.410 -24.760 -6.695 1.00 42.03 73 GLY A N 1
ATOM 601 C CA . GLY A 1 73 ? 13.576 -25.482 -7.312 1.00 42.03 73 GLY A CA 1
ATOM 602 C C . GLY A 1 73 ? 14.977 -24.850 -6.988 1.00 42.03 73 GLY A C 1
ATOM 603 O O . GLY A 1 73 ? 15.031 -24.045 -6.088 1.00 42.03 73 GLY A O 1
ATOM 604 N N . TYR A 1 74 ? 16.126 -25.152 -7.633 1.00 38.84 74 TYR A N 1
ATOM 605 C CA . TYR A 1 74 ? 17.412 -24.368 -7.547 1.00 38.84 74 TYR A CA 1
ATOM 606 C C . TYR A 1 74 ? 18.124 -24.379 -8.917 1.00 38.84 74 TYR A C 1
ATOM 608 O O . TYR A 1 74 ? 18.093 -25.415 -9.579 1.00 38.84 74 TYR A O 1
ATOM 616 N N . GLN A 1 75 ? 18.761 -23.276 -9.352 1.00 45.72 75 GLN A N 1
ATOM 617 C CA . GLN A 1 75 ? 19.616 -23.237 -10.555 1.00 45.72 75 GLN A CA 1
ATOM 618 C C . GLN A 1 75 ? 21.038 -22.759 -10.195 1.00 45.72 75 GLN A C 1
ATOM 620 O O . GLN A 1 75 ? 21.171 -21.703 -9.587 1.00 45.72 75 GLN A O 1
ATOM 625 N N . PRO A 1 76 ? 22.095 -23.511 -10.551 1.00 44.25 76 PRO A N 1
ATOM 626 C CA . PRO A 1 76 ? 23.475 -23.129 -10.256 1.00 44.25 76 PRO A CA 1
ATOM 627 C C . PRO A 1 76 ? 24.095 -22.156 -11.278 1.00 44.25 76 PRO A C 1
ATOM 629 O O . PRO A 1 76 ? 23.831 -22.235 -12.478 1.00 44.25 76 PRO A O 1
ATOM 632 N N . ASP A 1 77 ? 25.012 -21.316 -10.786 1.00 45.19 77 ASP A N 1
ATOM 633 C CA . ASP A 1 77 ? 25.609 -20.144 -11.462 1.00 45.19 77 ASP A CA 1
ATOM 634 C C . ASP A 1 77 ? 26.426 -20.430 -12.738 1.00 45.19 77 ASP A C 1
ATOM 636 O O . ASP A 1 77 ? 26.787 -19.512 -13.471 1.00 45.19 77 ASP A O 1
ATOM 640 N N . TYR A 1 78 ? 26.767 -21.691 -13.011 1.00 57.16 78 TYR A N 1
ATOM 641 C CA . TYR A 1 78 ? 27.591 -22.072 -14.166 1.00 57.16 78 TYR A CA 1
ATOM 642 C C . TYR A 1 78 ? 26.788 -22.267 -15.460 1.00 57.16 78 TYR A C 1
ATOM 644 O O . TYR A 1 78 ? 27.371 -22.513 -16.517 1.00 57.16 78 TYR A O 1
ATOM 652 N N . LEU A 1 79 ? 25.459 -22.199 -15.389 1.00 48.41 79 LEU A N 1
ATOM 653 C CA . LEU A 1 79 ? 24.587 -22.297 -16.553 1.00 48.41 79 LEU A CA 1
ATOM 654 C C . LEU A 1 79 ? 24.325 -20.895 -17.107 1.00 48.41 79 LEU A C 1
ATOM 656 O O . LEU A 1 79 ? 23.871 -20.012 -16.384 1.00 48.41 79 LEU A O 1
ATOM 660 N N . ALA A 1 80 ? 24.615 -20.693 -18.394 1.00 50.97 80 ALA A N 1
ATOM 661 C CA . ALA A 1 80 ? 24.310 -19.440 -19.075 1.00 50.97 80 ALA A CA 1
ATOM 662 C C . ALA A 1 80 ? 22.796 -19.179 -19.064 1.00 50.97 80 ALA A C 1
ATOM 664 O O . ALA A 1 80 ? 22.002 -20.091 -19.301 1.00 50.97 80 ALA A O 1
ATOM 665 N N . ASP A 1 81 ? 22.410 -17.926 -18.820 1.00 50.53 81 ASP A N 1
ATOM 666 C CA . ASP A 1 81 ? 21.012 -17.509 -18.836 1.00 50.53 81 ASP A CA 1
ATOM 667 C C . ASP A 1 81 ? 20.459 -17.556 -20.271 1.00 50.53 81 ASP A C 1
ATOM 669 O O . ASP A 1 81 ? 20.662 -16.650 -21.087 1.00 50.53 81 ASP A O 1
ATOM 673 N N . GLU A 1 82 ? 19.761 -18.647 -20.593 1.00 45.25 82 GLU A N 1
ATOM 674 C CA . GLU A 1 82 ? 19.112 -18.849 -21.889 1.00 45.25 82 GLU A CA 1
ATOM 675 C C . GLU A 1 82 ? 18.047 -17.784 -22.207 1.00 45.25 82 GLU A C 1
ATOM 677 O O . GLU A 1 82 ? 17.614 -17.674 -23.355 1.00 45.25 82 GLU A O 1
ATOM 682 N N . PHE A 1 83 ? 17.604 -16.978 -21.237 1.00 44.62 83 PHE A N 1
ATOM 683 C CA . PHE A 1 83 ? 16.593 -15.944 -21.454 1.00 44.62 83 PHE A CA 1
ATOM 684 C C . PHE A 1 83 ? 17.141 -14.740 -22.231 1.00 44.62 83 PHE A C 1
ATOM 686 O O . PHE A 1 83 ? 16.429 -14.150 -23.046 1.00 44.62 83 PHE A O 1
ATOM 693 N N . MET A 1 84 ? 18.423 -14.413 -22.046 1.00 45.47 84 MET A N 1
ATOM 694 C CA . MET A 1 84 ? 19.092 -13.303 -22.739 1.00 45.47 84 MET A CA 1
ATOM 695 C C . MET A 1 84 ? 19.382 -13.606 -24.217 1.00 45.47 84 MET A C 1
ATOM 697 O O . MET A 1 84 ? 19.603 -12.683 -25.002 1.00 45.47 84 MET A O 1
ATOM 701 N N . SER A 1 85 ? 19.362 -14.881 -24.618 1.00 48.78 85 SER A N 1
ATOM 702 C CA . SER A 1 85 ? 19.676 -15.322 -25.983 1.00 48.78 85 SER A CA 1
ATOM 703 C C . SER A 1 85 ? 18.446 -15.631 -26.849 1.00 48.78 85 SER A C 1
ATOM 705 O O . SER A 1 85 ? 18.595 -15.878 -28.048 1.00 48.78 85 SER A O 1
ATOM 707 N N . ARG A 1 86 ? 17.222 -15.592 -26.297 1.00 43.25 86 ARG A N 1
ATOM 708 C CA . ARG A 1 86 ? 16.007 -16.012 -27.017 1.00 43.25 86 ARG A CA 1
ATOM 709 C C . ARG A 1 86 ? 15.275 -14.864 -27.738 1.00 43.25 86 ARG A C 1
ATOM 711 O O . ARG A 1 86 ? 14.996 -13.821 -27.144 1.00 43.25 86 ARG A O 1
ATOM 718 N N . PRO A 1 87 ? 14.846 -15.057 -29.003 1.00 43.28 87 PRO A N 1
ATOM 719 C CA . PRO A 1 87 ? 13.896 -14.161 -29.658 1.00 43.28 87 PRO A CA 1
ATOM 720 C C . PRO A 1 87 ? 12.497 -14.292 -29.025 1.00 43.28 87 PRO A C 1
ATOM 722 O O . PRO A 1 87 ? 12.012 -15.390 -28.765 1.00 43.28 87 PRO A O 1
ATOM 725 N N . LYS A 1 88 ? 11.824 -13.153 -28.803 1.00 42.75 88 LYS A N 1
ATOM 726 C CA . LYS A 1 88 ? 10.624 -12.956 -27.950 1.00 42.75 88 LYS A CA 1
ATOM 727 C C . LYS A 1 88 ? 9.349 -13.769 -28.278 1.00 42.75 88 LYS A C 1
ATOM 729 O O . LYS A 1 88 ? 8.302 -13.499 -27.694 1.00 42.75 88 LYS A O 1
ATOM 734 N N . ARG A 1 89 ? 9.365 -14.728 -29.206 1.00 40.47 89 ARG A N 1
ATOM 735 C CA . ARG A 1 89 ? 8.178 -15.511 -29.590 1.00 40.47 89 ARG A CA 1
ATOM 736 C C . ARG A 1 89 ? 8.537 -16.962 -29.894 1.00 40.47 89 ARG A C 1
ATOM 738 O O . ARG A 1 89 ? 8.783 -17.281 -31.048 1.00 40.47 89 ARG A O 1
ATOM 745 N N . GLN A 1 90 ? 8.479 -17.831 -28.888 1.00 31.16 90 GLN A N 1
ATOM 746 C CA . GLN A 1 90 ? 8.048 -19.225 -29.058 1.00 31.16 90 GLN A CA 1
ATOM 747 C C . GLN A 1 90 ? 7.812 -19.880 -27.690 1.00 31.16 90 GLN A C 1
ATOM 749 O O . GLN A 1 90 ? 8.691 -19.908 -26.834 1.00 31.16 90 GLN A O 1
ATOM 754 N N . LEU A 1 91 ? 6.584 -20.360 -27.494 1.00 43.09 91 LEU A N 1
ATOM 755 C CA . LEU A 1 91 ? 6.141 -21.167 -26.359 1.00 43.09 91 LEU A CA 1
ATOM 756 C C . LEU A 1 91 ? 6.230 -22.634 -26.764 1.00 43.09 91 LEU A C 1
ATOM 758 O O . LEU A 1 91 ? 5.474 -23.035 -27.644 1.00 43.09 91 LEU A O 1
ATOM 762 N N . ILE A 1 92 ? 7.082 -23.416 -26.102 1.00 36.00 92 ILE A N 1
ATOM 763 C CA . ILE A 1 92 ? 6.950 -24.875 -26.007 1.00 36.00 92 ILE A CA 1
ATOM 764 C C . ILE A 1 92 ? 7.436 -25.268 -24.607 1.00 36.00 92 ILE A C 1
ATOM 766 O O . ILE A 1 92 ? 8.541 -24.900 -24.210 1.00 36.00 92 ILE A O 1
ATOM 770 N N . MET A 1 93 ? 6.575 -25.944 -23.845 1.00 44.81 93 MET A N 1
ATOM 771 C CA . MET A 1 93 ? 6.977 -26.684 -22.650 1.00 44.81 93 MET A CA 1
ATOM 772 C C . MET A 1 93 ? 7.370 -28.093 -23.077 1.00 44.81 93 MET A C 1
ATOM 774 O O . MET A 1 93 ? 6.568 -28.755 -23.726 1.00 44.81 93 MET A O 1
ATOM 778 N N . GLU A 1 94 ? 8.537 -28.550 -22.641 1.00 35.53 94 GLU A N 1
ATOM 779 C CA . GLU A 1 94 ? 8.817 -29.957 -22.358 1.00 35.53 94 GLU A CA 1
ATOM 780 C C . GLU A 1 94 ? 10.022 -29.997 -21.405 1.00 35.53 94 GLU A C 1
ATOM 782 O O . GLU A 1 94 ? 11.072 -29.434 -21.696 1.00 35.53 94 GLU A O 1
ATOM 787 N N . ASP A 1 95 ? 9.772 -30.555 -20.220 1.00 41.41 95 ASP A N 1
ATOM 788 C CA . ASP A 1 95 ? 10.689 -31.116 -19.225 1.00 41.41 95 ASP A CA 1
ATOM 789 C C . ASP A 1 95 ? 11.992 -30.377 -18.861 1.00 41.41 95 ASP A C 1
ATOM 791 O O . ASP A 1 95 ? 13.002 -30.423 -19.556 1.00 41.41 95 ASP A O 1
ATOM 795 N N . GLY A 1 96 ? 12.001 -29.807 -17.647 1.00 38.28 96 GLY A N 1
ATOM 796 C CA . GLY A 1 96 ? 13.215 -29.335 -16.970 1.00 38.28 96 GLY A CA 1
ATOM 797 C C . GLY A 1 96 ? 12.984 -28.066 -16.153 1.00 38.28 96 GLY A C 1
ATOM 798 O O . GLY A 1 96 ? 13.232 -26.961 -16.620 1.00 38.28 96 GLY A O 1
ATOM 799 N N . VAL A 1 97 ? 12.483 -28.205 -14.924 1.00 34.34 97 VAL A N 1
ATOM 800 C CA . VAL A 1 97 ? 12.212 -27.066 -14.031 1.00 34.34 97 VAL A CA 1
ATOM 801 C C . VAL A 1 97 ? 13.492 -26.538 -13.363 1.00 34.34 97 VAL A C 1
ATOM 803 O O . VAL A 1 97 ? 14.012 -27.147 -12.434 1.00 34.34 97 VAL A O 1
ATOM 806 N N . SER A 1 98 ? 13.970 -25.372 -13.806 1.00 39.59 98 SER A N 1
ATOM 807 C CA . SER A 1 98 ? 14.825 -24.455 -13.028 1.00 39.59 98 SER A CA 1
ATOM 808 C C . SER A 1 98 ? 13.989 -23.631 -12.016 1.00 39.59 98 SER A C 1
ATOM 810 O O . SER A 1 98 ? 12.760 -23.593 -12.083 1.00 39.59 98 SER A O 1
ATOM 812 N N . PHE A 1 99 ? 14.635 -22.978 -11.051 1.00 40.28 99 PHE A N 1
ATOM 813 C CA . PHE A 1 99 ? 13.984 -22.150 -10.027 1.00 40.28 99 PHE A CA 1
ATOM 814 C C . PHE A 1 99 ? 13.699 -20.708 -10.450 1.00 40.28 99 PHE A C 1
ATOM 816 O O . PHE A 1 99 ? 12.847 -20.064 -9.850 1.00 40.28 99 PHE A O 1
ATOM 823 N N . ASP A 1 100 ? 14.411 -20.205 -11.459 1.00 39.56 100 ASP A N 1
ATOM 824 C CA . ASP A 1 100 ? 14.489 -18.763 -11.760 1.00 39.56 100 ASP A CA 1
ATOM 825 C C . ASP A 1 100 ? 13.868 -18.418 -13.134 1.00 39.56 100 ASP A C 1
ATOM 827 O O . ASP A 1 100 ? 13.340 -17.335 -13.380 1.00 39.56 100 ASP A O 1
ATOM 831 N N . TRP A 1 101 ? 13.805 -19.401 -14.036 1.00 37.78 101 TRP A N 1
ATOM 832 C CA . TRP A 1 101 ? 13.296 -19.252 -15.408 1.00 37.78 101 TRP A CA 1
ATOM 833 C C . TRP A 1 101 ? 11.775 -19.007 -15.547 1.00 37.78 101 TRP A C 1
ATOM 835 O O . TRP A 1 101 ? 11.340 -18.542 -16.602 1.00 37.78 101 TRP A O 1
ATOM 845 N N . TRP A 1 102 ? 10.943 -19.299 -14.531 1.00 38.09 102 TRP A N 1
ATOM 846 C CA . TRP A 1 102 ? 9.481 -19.038 -14.570 1.00 38.09 102 TRP A CA 1
ATOM 847 C C . TRP A 1 102 ? 9.034 -17.782 -13.826 1.00 38.09 102 TRP A C 1
ATOM 849 O O . TRP A 1 102 ? 7.919 -17.306 -14.058 1.00 38.09 102 TRP A O 1
ATOM 859 N N . THR A 1 103 ? 9.886 -17.255 -12.952 1.00 44.00 103 THR A N 1
ATOM 860 C CA . THR A 1 103 ? 9.583 -16.165 -12.015 1.00 44.00 103 THR A CA 1
ATOM 861 C C . THR A 1 103 ? 10.396 -14.908 -12.283 1.00 44.00 103 THR A C 1
ATOM 863 O O . THR A 1 103 ? 10.191 -13.925 -11.572 1.00 44.00 103 THR A O 1
ATOM 866 N N . HIS A 1 104 ? 11.233 -14.874 -13.331 1.00 42.44 104 HIS A N 1
ATOM 867 C CA . HIS A 1 104 ? 11.818 -13.638 -13.852 1.00 42.44 104 HIS A CA 1
ATOM 868 C C . HIS A 1 104 ? 10.715 -12.674 -14.331 1.00 42.44 104 HIS A C 1
ATOM 870 O O . HIS A 1 104 ? 10.411 -12.504 -15.511 1.00 42.44 104 HIS A O 1
ATOM 876 N N . ILE A 1 105 ? 10.135 -11.977 -13.359 1.00 50.47 105 ILE A N 1
ATOM 877 C CA . ILE A 1 105 ? 9.377 -10.738 -13.487 1.00 50.47 105 ILE A CA 1
ATOM 878 C C . ILE A 1 105 ? 10.294 -9.620 -14.033 1.00 50.47 105 ILE A C 1
ATOM 880 O O . ILE A 1 105 ? 9.827 -8.569 -14.465 1.00 50.47 105 ILE A O 1
ATOM 884 N N . GLY A 1 106 ? 11.606 -9.871 -14.112 1.00 54.56 106 GLY A N 1
ATOM 885 C CA . GLY A 1 106 ? 12.594 -8.905 -14.562 1.00 54.56 106 GLY A CA 1
ATOM 886 C C . GLY A 1 106 ? 12.699 -7.758 -13.562 1.00 54.56 106 GLY A C 1
ATOM 887 O O . GLY A 1 106 ? 12.452 -7.921 -12.370 1.00 54.56 106 GLY A O 1
ATOM 888 N N . THR A 1 107 ? 13.049 -6.573 -14.048 1.00 62.09 107 THR A N 1
ATOM 889 C CA . THR A 1 107 ? 13.104 -5.357 -13.223 1.00 62.09 107 THR A CA 1
ATOM 890 C C . THR A 1 107 ? 11.739 -4.674 -13.067 1.00 62.09 107 THR A C 1
ATOM 892 O O . THR A 1 107 ? 11.679 -3.567 -12.538 1.00 62.09 107 THR A O 1
ATOM 895 N N . GLU A 1 108 ? 10.656 -5.279 -13.565 1.00 73.94 108 GLU A N 1
ATOM 896 C CA . GLU A 1 108 ? 9.299 -4.717 -13.527 1.00 73.94 108 GLU A CA 1
ATOM 897 C C . GLU A 1 108 ? 8.641 -5.023 -12.176 1.00 73.94 108 GLU A C 1
ATOM 899 O O . GLU A 1 108 ? 7.915 -6.005 -12.022 1.00 73.94 108 GLU A O 1
ATOM 904 N N . SER A 1 109 ? 8.909 -4.195 -11.164 1.00 82.31 109 SER A N 1
ATOM 905 C CA . SER A 1 109 ? 8.443 -4.463 -9.799 1.00 82.31 109 SER A CA 1
ATOM 906 C C . SER A 1 109 ? 6.915 -4.471 -9.638 1.00 82.31 109 SER A C 1
ATOM 908 O O . SER A 1 109 ? 6.406 -5.129 -8.736 1.00 82.31 109 SER A O 1
ATOM 910 N N . GLU A 1 110 ? 6.178 -3.844 -10.553 1.00 85.25 110 GLU A N 1
ATOM 911 C CA . GLU A 1 110 ? 4.707 -3.852 -10.620 1.00 85.25 110 GLU A CA 1
ATOM 912 C C . GLU A 1 110 ? 4.085 -5.250 -10.790 1.00 85.25 110 GLU A C 1
ATOM 914 O O . GLU A 1 110 ? 2.916 -5.457 -10.482 1.00 85.25 110 GLU A O 1
ATOM 919 N N . ARG A 1 111 ? 4.834 -6.262 -11.249 1.00 83.25 111 ARG A N 1
ATOM 920 C CA . ARG A 1 111 ? 4.263 -7.617 -11.378 1.00 83.25 111 ARG A CA 1
ATOM 921 C C . ARG A 1 111 ? 4.226 -8.402 -10.071 1.00 83.25 111 ARG A C 1
ATOM 923 O O . ARG A 1 111 ? 3.560 -9.435 -10.003 1.00 83.25 111 ARG A O 1
ATOM 930 N N . TYR A 1 112 ? 4.951 -7.961 -9.044 1.00 83.81 112 TYR A N 1
ATOM 931 C CA . TYR A 1 112 ? 4.921 -8.631 -7.747 1.00 83.81 112 TYR A CA 1
ATOM 932 C C . TYR A 1 112 ? 3.585 -8.381 -7.057 1.00 83.81 112 TYR A C 1
ATOM 934 O O . TYR A 1 112 ? 3.034 -7.289 -7.104 1.00 83.81 112 TYR A O 1
ATOM 942 N N . ARG A 1 113 ? 3.050 -9.399 -6.390 1.00 88.62 113 ARG A N 1
ATOM 943 C CA . ARG A 1 113 ? 1.769 -9.286 -5.690 1.00 88.62 113 ARG A CA 1
ATOM 944 C C . ARG A 1 113 ? 1.956 -8.477 -4.415 1.00 88.62 113 ARG A C 1
ATOM 946 O O . ARG A 1 113 ? 2.650 -8.933 -3.507 1.00 88.62 113 ARG A O 1
ATOM 953 N N . SER A 1 114 ? 1.334 -7.306 -4.334 1.00 93.06 114 SER A N 1
ATOM 954 C CA . SER A 1 114 ? 1.393 -6.491 -3.124 1.00 93.06 114 SER A CA 1
ATOM 955 C C . SER A 1 114 ? 0.130 -5.701 -2.841 1.00 93.06 114 SER A C 1
ATOM 957 O O . SER A 1 114 ? -0.555 -5.254 -3.763 1.00 93.06 114 SER A O 1
ATOM 959 N N . THR A 1 115 ? -0.144 -5.486 -1.553 1.00 95.19 115 THR A N 1
ATOM 960 C CA . THR A 1 115 ? -1.227 -4.599 -1.105 1.00 95.19 115 THR A CA 1
ATOM 961 C C . THR A 1 115 ? -1.026 -3.194 -1.671 1.00 95.19 115 THR A C 1
ATOM 963 O O . THR A 1 115 ? -1.940 -2.627 -2.270 1.00 95.19 115 THR A O 1
ATOM 966 N N . VAL A 1 116 ? 0.187 -2.656 -1.529 1.00 96.75 116 VAL A N 1
ATOM 967 C CA . VAL A 1 116 ? 0.578 -1.346 -2.044 1.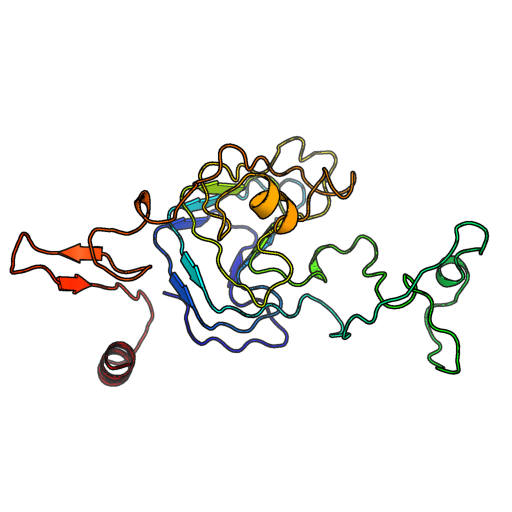00 96.75 116 VAL A CA 1
ATOM 968 C C . VAL A 1 116 ? 1.764 -1.481 -2.996 1.00 96.75 116 VAL A C 1
ATOM 970 O O . VAL A 1 116 ? 2.756 -2.153 -2.694 1.00 96.75 116 VAL A O 1
ATOM 973 N N . TYR A 1 117 ? 1.675 -0.816 -4.142 1.00 95.81 117 TYR A N 1
ATOM 974 C CA . TYR A 1 117 ? 2.795 -0.574 -5.041 1.00 95.81 117 TYR A CA 1
ATOM 975 C C . TYR A 1 117 ? 3.184 0.905 -4.991 1.00 95.81 117 TYR A C 1
ATOM 977 O O . TYR A 1 117 ? 2.350 1.789 -5.192 1.00 95.81 117 TYR A O 1
ATOM 985 N N . ALA A 1 118 ? 4.456 1.172 -4.701 1.00 94.62 118 ALA A N 1
ATOM 986 C CA . ALA A 1 118 ? 4.994 2.516 -4.538 1.00 94.62 118 ALA A CA 1
ATOM 987 C C . ALA A 1 118 ? 5.965 2.851 -5.671 1.00 94.62 118 ALA A C 1
ATOM 989 O O . ALA A 1 118 ? 7.177 2.717 -5.529 1.00 94.62 118 ALA A O 1
ATOM 990 N N . GLY A 1 119 ? 5.429 3.310 -6.799 1.00 91.38 119 GLY A N 1
ATOM 991 C CA . GLY A 1 119 ? 6.195 3.706 -7.980 1.00 91.38 119 GLY A CA 1
ATOM 992 C C . GLY A 1 119 ? 6.930 5.047 -7.872 1.00 91.38 119 GLY A C 1
ATOM 993 O O . GLY A 1 119 ? 7.526 5.461 -8.859 1.00 91.38 119 GLY A O 1
ATOM 994 N N . ILE A 1 120 ? 6.855 5.740 -6.732 1.00 89.88 120 ILE A N 1
ATOM 995 C CA . ILE A 1 120 ? 7.469 7.052 -6.476 1.00 89.88 120 ILE A CA 1
ATOM 996 C C . ILE A 1 120 ? 8.009 7.110 -5.040 1.00 89.88 120 ILE A C 1
ATOM 998 O O . ILE A 1 120 ? 7.423 6.519 -4.131 1.00 89.88 120 ILE A O 1
ATOM 1002 N N . SER A 1 121 ? 9.100 7.849 -4.818 1.00 90.44 121 SER A N 1
ATOM 1003 C CA . SER A 1 121 ? 9.717 8.017 -3.495 1.00 90.44 121 SER A CA 1
ATOM 1004 C C . SER A 1 121 ? 9.008 9.013 -2.570 1.00 90.44 121 SER A C 1
ATOM 1006 O O . SER A 1 121 ? 9.111 8.897 -1.350 1.00 90.44 121 SER A O 1
ATOM 1008 N N . ASN A 1 122 ? 8.294 9.999 -3.126 1.00 90.12 122 ASN A N 1
ATOM 1009 C CA . ASN A 1 122 ? 7.619 11.070 -2.380 1.00 90.12 122 ASN A CA 1
ATOM 1010 C C . ASN A 1 122 ? 6.298 10.585 -1.762 1.00 90.12 122 ASN A C 1
ATOM 1012 O O . ASN A 1 122 ? 5.209 11.063 -2.090 1.00 90.12 122 ASN A O 1
ATOM 1016 N N . VAL A 1 123 ? 6.396 9.605 -0.866 1.00 92.50 123 VAL A N 1
ATOM 1017 C CA . VAL A 1 123 ? 5.254 9.030 -0.157 1.00 92.50 123 VAL A CA 1
ATOM 1018 C C . VAL A 1 123 ? 5.549 8.926 1.329 1.00 92.50 123 VAL A C 1
ATOM 1020 O O . VAL A 1 123 ? 6.619 8.474 1.737 1.00 92.50 123 VAL A O 1
ATOM 1023 N N . LEU A 1 124 ? 4.566 9.324 2.134 1.00 95.50 124 LEU A N 1
ATOM 1024 C CA . LEU A 1 124 ? 4.586 9.190 3.583 1.00 95.50 124 LEU A CA 1
ATOM 1025 C C . LEU A 1 124 ? 3.553 8.149 4.017 1.00 95.50 124 LEU A C 1
ATOM 1027 O O . LEU A 1 124 ? 2.353 8.401 3.930 1.00 95.50 124 LEU A O 1
ATOM 1031 N N . TYR A 1 125 ? 4.012 7.020 4.545 1.00 96.50 125 TYR A N 1
ATOM 1032 C CA . TYR A 1 125 ? 3.184 6.015 5.203 1.00 96.50 125 TYR A CA 1
ATOM 1033 C C . TYR A 1 125 ? 3.409 6.100 6.710 1.00 96.50 125 TYR A C 1
ATOM 1035 O O . TYR A 1 125 ? 4.486 5.753 7.187 1.00 96.50 125 TYR A O 1
ATOM 1043 N N . ARG A 1 126 ? 2.404 6.510 7.488 1.00 95.56 126 ARG A N 1
ATOM 1044 C CA . ARG A 1 126 ? 2.483 6.486 8.956 1.00 95.56 126 ARG A CA 1
ATOM 1045 C C . ARG A 1 126 ? 1.232 5.962 9.629 1.00 95.56 126 ARG A C 1
ATOM 1047 O O . ARG A 1 126 ? 0.115 6.258 9.206 1.00 95.56 126 ARG A O 1
ATOM 1054 N N . ALA A 1 127 ? 1.432 5.267 10.747 1.00 94.50 127 ALA A N 1
ATOM 1055 C CA . ALA A 1 127 ? 0.364 4.770 11.605 1.00 94.50 127 ALA A CA 1
ATOM 1056 C C . ALA A 1 127 ? -0.645 3.869 10.869 1.00 94.50 127 ALA A C 1
ATOM 1058 O O . ALA A 1 127 ? -1.780 3.732 11.308 1.00 94.50 127 ALA A O 1
ATOM 1059 N N . ASN A 1 128 ? -0.256 3.271 9.741 1.00 95.12 128 ASN A N 1
ATOM 1060 C CA . ASN A 1 128 ? -1.085 2.345 8.981 1.00 95.12 128 ASN A CA 1
ATOM 1061 C C . ASN A 1 128 ? -0.935 0.920 9.521 1.00 95.12 128 ASN A C 1
ATOM 1063 O O . ASN A 1 128 ? 0.089 0.552 10.104 1.00 95.12 128 ASN A O 1
ATOM 1067 N N . VAL A 1 129 ? -1.955 0.108 9.270 1.00 94.19 129 VAL A N 1
ATOM 1068 C CA . VAL A 1 129 ? -1.977 -1.322 9.579 1.00 94.19 129 VAL A CA 1
ATOM 1069 C C . VAL A 1 129 ? -1.998 -2.108 8.279 1.00 94.19 129 VAL A C 1
ATOM 1071 O O . VAL A 1 129 ? -2.967 -2.042 7.520 1.00 94.19 129 VAL A O 1
ATOM 1074 N N . PHE A 1 130 ? -0.943 -2.886 8.071 1.00 93.62 130 PHE A N 1
ATOM 1075 C CA . PHE A 1 130 ? -0.781 -3.803 6.954 1.00 93.62 130 PHE A CA 1
ATOM 1076 C C . PHE A 1 130 ? -0.895 -5.242 7.462 1.00 93.62 130 PHE A C 1
ATOM 1078 O O . PHE A 1 130 ? 0.002 -5.746 8.146 1.00 93.62 130 PHE A O 1
ATOM 1085 N N . ASN A 1 131 ? -2.032 -5.885 7.191 1.00 85.81 131 ASN A N 1
ATOM 1086 C CA . ASN A 1 131 ? -2.294 -7.245 7.651 1.00 85.81 131 ASN A CA 1
ATOM 1087 C C . ASN A 1 131 ? -3.101 -8.064 6.631 1.00 85.81 131 ASN A C 1
ATOM 1089 O O . ASN A 1 131 ? -4.224 -8.489 6.897 1.00 85.81 131 ASN A O 1
ATOM 1093 N N . ASN A 1 132 ? -2.519 -8.284 5.457 1.00 91.44 132 ASN A N 1
ATOM 1094 C CA . ASN A 1 132 ? -3.063 -9.094 4.374 1.00 91.44 132 ASN A CA 1
ATOM 1095 C C . ASN A 1 132 ? -2.214 -10.370 4.234 1.00 91.44 132 ASN A C 1
ATOM 1097 O O . ASN A 1 132 ? -1.275 -10.398 3.442 1.00 91.44 132 ASN A O 1
ATOM 1101 N N . PRO A 1 133 ? -2.512 -11.444 4.989 1.00 85.25 133 PRO A N 1
ATOM 1102 C CA . PRO A 1 133 ? -1.669 -12.646 5.034 1.00 85.25 133 PRO A CA 1
ATOM 1103 C C . PRO A 1 133 ? -1.610 -13.420 3.709 1.00 85.25 133 PRO A C 1
ATOM 1105 O O . PRO A 1 133 ? -0.726 -14.250 3.524 1.00 85.25 133 PRO A O 1
ATOM 1108 N N . ILE A 1 134 ? -2.558 -13.176 2.800 1.00 87.06 134 ILE A N 1
ATOM 1109 C CA . ILE A 1 134 ? -2.612 -13.809 1.475 1.00 87.06 134 ILE A CA 1
ATOM 1110 C C . ILE A 1 134 ? -1.608 -13.159 0.511 1.00 87.06 134 ILE A C 1
ATOM 1112 O O . ILE A 1 134 ? -1.116 -13.820 -0.406 1.00 87.06 134 ILE A O 1
ATOM 1116 N N . ASN A 1 135 ? -1.297 -11.875 0.707 1.00 88.62 135 ASN A N 1
ATOM 1117 C CA . ASN A 1 135 ? -0.359 -11.157 -0.144 1.00 88.62 135 ASN A CA 1
ATOM 1118 C C . ASN A 1 135 ? 1.077 -11.477 0.298 1.00 88.62 135 ASN A C 1
ATOM 1120 O O . ASN A 1 135 ? 1.371 -11.387 1.490 1.00 88.62 135 ASN A O 1
ATOM 1124 N N . PRO A 1 136 ? 1.992 -11.817 -0.629 1.00 87.25 136 PRO A N 1
ATOM 1125 C CA . PRO A 1 136 ? 3.379 -12.098 -0.265 1.00 87.25 136 PRO A CA 1
ATOM 1126 C C . PRO A 1 136 ? 4.101 -10.837 0.223 1.00 87.25 136 PRO A C 1
ATOM 1128 O O . PRO A 1 136 ? 4.936 -10.922 1.117 1.00 87.25 136 PRO A O 1
ATOM 1131 N N . TYR A 1 137 ? 3.739 -9.671 -0.321 1.00 92.75 137 TYR A N 1
ATOM 1132 C CA . TYR A 1 137 ? 4.246 -8.376 0.114 1.00 92.75 137 TYR A CA 1
ATOM 1133 C C . TYR A 1 137 ? 3.096 -7.442 0.495 1.00 92.75 137 TYR A C 1
ATOM 1135 O O . TYR A 1 137 ? 2.039 -7.425 -0.134 1.00 92.75 137 TYR A O 1
ATOM 1143 N N . GLU A 1 138 ? 3.309 -6.605 1.502 1.00 95.62 138 GLU A N 1
ATOM 1144 C CA . GLU A 1 138 ? 2.409 -5.489 1.803 1.00 95.62 138 GLU A CA 1
ATOM 1145 C C . GLU A 1 138 ? 2.801 -4.252 0.996 1.00 95.62 138 GLU A C 1
ATOM 1147 O O . GLU A 1 138 ? 1.932 -3.522 0.527 1.00 95.62 138 GLU A O 1
ATOM 1152 N N . LEU A 1 139 ? 4.103 -4.044 0.793 1.00 96.12 139 LEU A N 1
ATOM 1153 C CA . LEU A 1 139 ? 4.649 -2.906 0.066 1.00 96.12 139 LEU A CA 1
ATOM 1154 C C . LEU A 1 139 ? 5.726 -3.377 -0.910 1.00 96.12 139 LEU A C 1
ATOM 1156 O O . LEU A 1 139 ? 6.701 -4.009 -0.513 1.00 96.12 139 LEU A O 1
ATOM 1160 N N . VAL A 1 140 ? 5.572 -3.028 -2.183 1.00 94.50 140 VAL A N 1
ATOM 1161 C CA . VAL A 1 140 ? 6.613 -3.212 -3.201 1.00 94.50 140 VAL A CA 1
ATOM 1162 C C . VAL A 1 140 ? 7.033 -1.848 -3.722 1.00 94.50 140 VAL A C 1
ATOM 1164 O O . VAL A 1 140 ? 6.196 -1.061 -4.168 1.00 94.50 140 VAL A O 1
ATOM 1167 N N . ALA A 1 141 ? 8.333 -1.576 -3.665 1.00 93.62 141 ALA A N 1
ATOM 1168 C CA . ALA A 1 141 ? 8.919 -0.361 -4.198 1.00 93.62 141 ALA A CA 1
ATOM 1169 C C . ALA A 1 141 ? 9.042 -0.415 -5.730 1.00 93.62 141 ALA A C 1
ATOM 1171 O O . ALA A 1 141 ? 9.319 -1.453 -6.342 1.00 93.62 141 ALA A O 1
ATOM 1172 N N . GLY A 1 142 ? 8.863 0.740 -6.358 1.00 90.88 142 GLY A N 1
ATOM 1173 C CA . GLY A 1 142 ? 9.181 0.984 -7.754 1.00 90.88 142 GLY A CA 1
ATOM 1174 C C . GLY A 1 142 ? 10.685 0.973 -8.006 1.00 90.88 142 GLY A C 1
ATOM 1175 O O . GLY A 1 142 ? 11.508 0.927 -7.087 1.00 90.88 142 GLY A O 1
ATOM 1176 N N . LYS A 1 143 ? 11.052 1.038 -9.284 1.00 87.50 143 LYS A N 1
ATOM 1177 C CA . LYS A 1 143 ? 12.440 1.248 -9.692 1.00 87.50 143 LYS A CA 1
ATOM 1178 C C . LYS A 1 143 ? 12.894 2.643 -9.263 1.00 87.50 143 LYS A C 1
ATOM 1180 O O . LYS A 1 143 ? 12.224 3.620 -9.573 1.00 87.50 143 LYS A O 1
ATOM 1185 N N . ALA A 1 144 ? 14.050 2.723 -8.611 1.00 84.75 144 ALA A N 1
ATOM 1186 C CA . ALA A 1 144 ? 14.660 3.993 -8.262 1.00 84.75 144 ALA A CA 1
ATOM 1187 C C . ALA A 1 144 ? 15.106 4.724 -9.531 1.00 84.75 144 ALA A C 1
ATOM 1189 O O . ALA A 1 144 ? 15.887 4.199 -10.334 1.00 84.75 144 ALA A O 1
ATOM 1190 N N . ASN A 1 145 ? 14.638 5.956 -9.690 1.00 77.19 145 ASN A N 1
ATOM 1191 C CA . ASN A 1 145 ? 15.188 6.878 -10.670 1.00 77.19 145 ASN A CA 1
ATOM 1192 C C . ASN A 1 145 ? 16.363 7.640 -10.042 1.00 77.19 145 ASN A C 1
ATOM 1194 O O . ASN A 1 145 ? 16.347 7.956 -8.858 1.00 77.19 145 ASN A O 1
ATOM 1198 N N . SER A 1 146 ? 17.389 7.983 -10.826 1.00 62.47 146 SER A N 1
ATOM 1199 C CA . SER A 1 146 ? 18.581 8.699 -10.326 1.00 62.47 146 SER A CA 1
ATOM 1200 C C . SER A 1 146 ? 18.280 10.075 -9.713 1.00 62.47 146 SER A C 1
ATOM 1202 O O . SER A 1 146 ? 19.128 10.638 -9.028 1.00 62.47 146 SER A O 1
ATOM 1204 N N . LEU A 1 147 ? 17.095 10.620 -9.992 1.00 61.03 147 LEU A N 1
ATOM 1205 C CA . LEU A 1 147 ? 16.591 11.895 -9.480 1.00 61.03 147 LEU A CA 1
ATOM 1206 C C . LEU A 1 147 ? 15.795 11.724 -8.170 1.00 61.03 147 LEU A C 1
ATOM 1208 O O . LEU A 1 147 ? 15.688 12.664 -7.388 1.00 61.03 147 LEU A O 1
ATOM 1212 N N . GLU A 1 148 ? 15.295 10.516 -7.891 1.00 61.28 148 GLU A N 1
ATOM 1213 C CA . GLU A 1 148 ? 14.532 10.142 -6.693 1.00 61.28 148 GLU A CA 1
ATOM 1214 C C . GLU A 1 148 ? 15.485 9.729 -5.561 1.00 61.28 148 GLU A C 1
ATOM 1216 O O . GLU A 1 148 ? 15.445 8.618 -5.039 1.00 61.28 148 GLU A O 1
ATOM 1221 N N . GLY A 1 149 ? 16.394 10.626 -5.172 1.00 59.97 149 GLY A N 1
ATOM 1222 C CA . GLY A 1 149 ? 17.373 10.373 -4.104 1.00 59.97 149 GLY A CA 1
ATOM 1223 C C . GLY A 1 149 ? 16.773 10.235 -2.696 1.00 59.97 149 GLY A C 1
ATOM 1224 O O . GLY A 1 149 ? 17.517 10.166 -1.717 1.00 59.97 149 GLY A O 1
ATOM 1225 N N . HIS A 1 150 ? 15.445 10.236 -2.570 1.00 78.44 150 HIS A N 1
ATOM 1226 C CA . HIS A 1 150 ? 14.733 10.167 -1.302 1.00 78.44 150 HIS A CA 1
ATOM 1227 C C . HIS A 1 150 ? 14.232 8.747 -1.040 1.00 78.44 150 HIS A C 1
ATOM 1229 O O . HIS A 1 150 ? 13.780 8.047 -1.941 1.00 78.44 150 HIS A O 1
ATOM 1235 N N . ALA A 1 151 ? 14.321 8.314 0.213 1.00 91.38 151 ALA A N 1
ATOM 1236 C CA . ALA A 1 151 ? 13.688 7.082 0.653 1.00 91.38 151 ALA A CA 1
ATOM 1237 C C . ALA A 1 151 ? 12.203 7.336 0.946 1.00 91.38 151 ALA A C 1
ATOM 1239 O O . ALA A 1 151 ? 11.829 8.425 1.386 1.00 91.38 151 ALA A O 1
ATOM 1240 N N . ILE A 1 152 ? 11.376 6.317 0.738 1.00 94.75 152 ILE A N 1
ATOM 1241 C CA . ILE A 1 152 ? 9.977 6.313 1.169 1.00 94.75 152 ILE A CA 1
ATOM 1242 C C . ILE A 1 152 ? 9.953 6.276 2.701 1.00 94.75 152 ILE A C 1
ATOM 1244 O O . ILE A 1 152 ? 10.531 5.366 3.296 1.00 94.75 152 ILE A O 1
ATOM 1248 N N . ASP A 1 153 ? 9.264 7.219 3.349 1.00 95.81 153 ASP A N 1
ATOM 1249 C CA . ASP A 1 153 ? 9.080 7.195 4.807 1.00 95.81 153 ASP A CA 1
ATOM 1250 C C . ASP A 1 153 ? 7.897 6.283 5.147 1.00 95.81 153 ASP A C 1
ATOM 1252 O O . ASP A 1 153 ? 6.742 6.648 4.936 1.00 95.81 153 ASP A O 1
ATOM 1256 N N . ALA A 1 154 ? 8.191 5.092 5.663 1.00 97.00 154 ALA A N 1
ATOM 1257 C CA . ALA A 1 154 ? 7.220 4.094 6.097 1.00 97.00 154 ALA A CA 1
ATOM 1258 C C . ALA A 1 154 ? 7.384 3.705 7.574 1.00 97.00 154 ALA A C 1
ATOM 1260 O O . ALA A 1 154 ? 7.062 2.580 7.983 1.00 97.00 154 ALA A O 1
ATOM 1261 N N . ARG A 1 155 ? 7.883 4.636 8.388 1.00 96.25 155 ARG A N 1
ATOM 1262 C CA . ARG A 1 155 ? 8.060 4.456 9.831 1.00 96.25 155 ARG A CA 1
ATOM 1263 C C . ARG A 1 155 ? 6.722 4.477 10.559 1.00 96.25 155 ARG A C 1
ATOM 1265 O O . ARG A 1 155 ? 5.725 5.006 10.076 1.00 96.25 155 ARG A O 1
ATOM 1272 N N . GLU A 1 156 ? 6.722 3.926 11.765 1.00 95.75 156 GLU A N 1
ATOM 1273 C CA . GLU A 1 156 ? 5.585 3.931 12.686 1.00 95.75 156 GLU A CA 1
ATOM 1274 C C . GLU A 1 156 ? 4.341 3.255 12.084 1.00 95.75 156 GLU A C 1
ATOM 1276 O O . GLU A 1 156 ? 3.216 3.667 12.348 1.00 95.75 156 GLU A O 1
ATOM 1281 N N . ASN A 1 157 ? 4.526 2.219 11.261 1.00 95.62 157 ASN A N 1
ATOM 1282 C CA . ASN A 1 157 ? 3.443 1.367 10.763 1.00 95.62 157 ASN A CA 1
ATOM 1283 C C . ASN A 1 157 ? 3.471 -0.001 11.451 1.00 95.62 157 ASN A C 1
ATOM 1285 O O . ASN A 1 157 ? 4.519 -0.471 11.905 1.00 95.62 157 ASN A O 1
ATOM 1289 N N . TYR A 1 158 ? 2.313 -0.651 11.505 1.00 94.94 158 TYR A N 1
ATOM 1290 C CA . TYR A 1 158 ? 2.182 -2.031 11.948 1.00 94.94 158 TYR A CA 1
ATOM 1291 C C . TYR A 1 158 ? 2.165 -2.959 10.733 1.00 94.94 158 TYR A C 1
ATOM 1293 O O . TYR A 1 158 ? 1.271 -2.864 9.892 1.00 94.94 158 TYR A O 1
ATOM 1301 N N . TRP A 1 159 ? 3.131 -3.872 10.659 1.00 93.00 159 TRP A N 1
ATOM 1302 C CA . TRP A 1 159 ? 3.327 -4.764 9.510 1.00 93.00 159 TRP A CA 1
ATOM 1303 C C . TRP A 1 159 ? 2.813 -6.188 9.746 1.00 93.00 159 TRP A C 1
ATOM 1305 O O . TRP A 1 159 ? 3.059 -7.076 8.939 1.00 93.00 159 TRP A O 1
ATOM 1315 N N . GLY A 1 160 ? 2.089 -6.441 10.833 1.00 88.38 160 GLY A N 1
ATOM 1316 C CA . GLY A 1 160 ? 1.592 -7.772 11.183 1.00 88.38 160 GLY A CA 1
ATOM 1317 C C . GLY A 1 160 ? 2.290 -8.365 12.401 1.00 88.38 160 GLY A C 1
ATOM 1318 O O . GLY A 1 160 ? 3.144 -7.736 13.022 1.00 88.38 160 GLY A O 1
ATOM 1319 N N . TYR A 1 161 ? 1.872 -9.573 12.773 1.00 83.19 161 TYR A N 1
ATOM 1320 C CA . TYR A 1 161 ? 2.346 -10.253 13.972 1.00 83.19 161 TYR A CA 1
ATOM 1321 C C . TYR A 1 161 ? 3.442 -11.284 13.646 1.00 83.19 161 TYR A C 1
ATOM 1323 O O . TYR A 1 161 ? 3.269 -12.060 12.704 1.00 83.19 161 TYR A O 1
ATOM 1331 N N . PRO A 1 162 ? 4.516 -11.368 14.451 1.00 87.12 162 PRO A N 1
ATOM 1332 C CA . PRO A 1 162 ? 4.874 -10.444 15.534 1.00 87.12 162 PRO A CA 1
ATOM 1333 C C . PRO A 1 162 ? 5.320 -9.076 14.987 1.00 87.12 162 PRO A C 1
ATOM 1335 O O . PRO A 1 162 ? 5.950 -9.017 13.936 1.00 87.12 162 PRO A O 1
ATOM 1338 N N . GLY A 1 163 ? 5.015 -7.977 15.690 1.00 85.44 163 GLY A N 1
ATOM 1339 C CA . GLY A 1 163 ? 5.312 -6.607 15.239 1.00 85.44 163 GLY A CA 1
ATOM 1340 C C . GLY A 1 163 ? 6.795 -6.244 15.336 1.00 85.44 163 GLY A C 1
ATOM 1341 O O . GLY A 1 163 ? 7.188 -5.390 16.121 1.00 85.44 163 GLY A O 1
ATOM 1342 N N . THR A 1 164 ? 7.642 -6.927 14.570 1.00 89.12 164 THR A N 1
ATOM 1343 C CA . THR A 1 164 ? 9.098 -6.764 14.593 1.00 89.12 164 THR A CA 1
ATOM 1344 C C . THR A 1 164 ? 9.621 -6.208 13.276 1.00 89.12 164 THR A C 1
ATOM 1346 O O . THR A 1 164 ? 8.990 -6.314 12.222 1.00 89.12 164 THR A O 1
ATOM 1349 N N . VAL A 1 165 ? 10.826 -5.640 13.329 1.00 91.12 165 VAL A N 1
ATOM 1350 C CA . VAL A 1 165 ? 11.550 -5.142 12.149 1.00 91.12 165 VAL A CA 1
ATOM 1351 C C . VAL A 1 165 ? 11.748 -6.253 11.113 1.00 91.12 165 VAL A C 1
ATOM 1353 O O . VAL A 1 165 ? 11.627 -5.998 9.921 1.00 91.12 165 VAL A O 1
ATOM 1356 N N . SER A 1 166 ? 11.980 -7.497 11.546 1.00 88.00 166 SER A N 1
ATOM 1357 C CA . SER A 1 166 ? 12.142 -8.645 10.646 1.00 88.00 166 SER A CA 1
ATOM 1358 C C . SER A 1 166 ? 10.864 -8.976 9.874 1.00 88.00 166 SER A C 1
ATOM 1360 O O . SER A 1 166 ? 10.939 -9.293 8.690 1.00 88.00 166 SER A O 1
ATOM 1362 N N . VAL A 1 167 ? 9.692 -8.872 10.512 1.00 88.81 167 VAL A N 1
ATOM 1363 C CA . VAL A 1 167 ? 8.403 -9.081 9.831 1.00 88.81 167 VAL A CA 1
ATOM 1364 C C . VAL A 1 167 ? 8.133 -7.966 8.829 1.00 88.81 167 VAL A C 1
ATOM 1366 O O . VAL A 1 167 ? 7.718 -8.251 7.709 1.00 88.81 167 VAL A O 1
ATOM 1369 N N . ALA A 1 168 ? 8.424 -6.714 9.193 1.00 91.56 168 ALA A N 1
ATOM 1370 C CA . ALA A 1 168 ? 8.334 -5.596 8.259 1.00 91.56 168 ALA A CA 1
ATOM 1371 C C . ALA A 1 168 ? 9.261 -5.794 7.051 1.00 91.56 168 ALA A C 1
ATOM 1373 O O . ALA A 1 168 ? 8.793 -5.743 5.919 1.00 91.56 168 ALA A O 1
ATOM 1374 N N . SER A 1 169 ? 10.535 -6.125 7.283 1.00 90.88 169 SER A N 1
ATOM 1375 C CA . SER A 1 169 ? 11.503 -6.403 6.217 1.00 90.88 169 SER A CA 1
ATOM 1376 C C . SER A 1 169 ? 11.061 -7.541 5.298 1.00 90.88 169 SER A C 1
ATOM 1378 O O . SER A 1 169 ? 11.282 -7.458 4.103 1.00 90.88 169 SER A O 1
ATOM 1380 N N . GLY A 1 170 ? 10.437 -8.600 5.825 1.00 87.19 170 GLY A N 1
ATOM 1381 C CA . GLY A 1 170 ? 9.956 -9.714 5.000 1.00 87.19 170 GLY A CA 1
ATOM 1382 C C . GLY A 1 170 ? 8.714 -9.386 4.165 1.00 87.19 170 GLY A C 1
ATOM 1383 O O . GLY A 1 170 ? 8.423 -10.086 3.200 1.00 87.19 170 GLY A O 1
ATOM 1384 N N . LYS A 1 171 ? 7.977 -8.332 4.530 1.00 92.31 171 LYS A N 1
ATOM 1385 C CA . LYS A 1 171 ? 6.748 -7.884 3.855 1.00 92.31 171 LYS A CA 1
ATOM 1386 C C . LYS A 1 171 ? 6.957 -6.687 2.932 1.00 92.31 171 LYS A C 1
ATOM 1388 O O . LYS A 1 171 ? 6.018 -6.293 2.235 1.00 92.31 171 LYS A O 1
ATOM 1393 N N . ILE A 1 172 ? 8.150 -6.106 2.936 1.00 94.44 172 ILE A N 1
ATOM 1394 C CA . ILE A 1 172 ? 8.530 -4.961 2.117 1.00 94.44 172 ILE A CA 1
ATOM 1395 C C . ILE A 1 172 ? 9.557 -5.447 1.101 1.00 94.44 172 ILE A C 1
ATOM 1397 O O . ILE A 1 172 ? 10.513 -6.109 1.478 1.00 94.44 172 ILE A O 1
ATOM 1401 N N . ARG A 1 173 ? 9.362 -5.108 -0.174 1.00 92.38 173 ARG A N 1
ATOM 1402 C CA . ARG A 1 173 ? 10.345 -5.347 -1.235 1.00 92.38 173 ARG A CA 1
ATOM 1403 C C . ARG A 1 173 ? 10.978 -4.025 -1.652 1.00 92.38 173 ARG A C 1
ATOM 1405 O O . ARG A 1 173 ? 10.290 -3.214 -2.280 1.00 92.38 173 ARG A O 1
ATOM 1412 N N . ASP A 1 174 ? 12.248 -3.800 -1.326 1.00 93.19 174 ASP A N 1
ATOM 1413 C CA . ASP A 1 174 ? 12.905 -2.494 -1.502 1.00 93.19 174 ASP A CA 1
ATOM 1414 C C . ASP A 1 174 ? 14.389 -2.564 -1.927 1.00 93.19 174 ASP A C 1
ATOM 1416 O O . ASP A 1 174 ? 14.893 -3.595 -2.382 1.00 93.19 174 ASP A O 1
ATOM 1420 N N . TYR A 1 175 ? 15.092 -1.429 -1.821 1.00 92.00 175 TYR A N 1
ATOM 1421 C CA . TYR A 1 175 ? 16.528 -1.299 -2.094 1.00 92.00 175 TYR A CA 1
ATOM 1422 C C . TYR A 1 175 ? 17.410 -2.341 -1.382 1.00 92.00 175 TYR A C 1
ATOM 1424 O O . TYR A 1 175 ? 18.432 -2.757 -1.939 1.00 92.00 175 TYR A O 1
ATOM 1432 N N . HIS A 1 176 ? 17.067 -2.731 -0.149 1.00 86.69 176 HIS A N 1
ATOM 1433 C CA . HIS A 1 176 ? 17.869 -3.676 0.625 1.00 86.69 176 HIS A CA 1
ATOM 1434 C C . HIS A 1 176 ? 17.800 -5.093 0.054 1.00 86.69 176 HIS A C 1
ATOM 1436 O O . HIS A 1 176 ? 18.792 -5.817 0.147 1.00 86.69 176 HIS A O 1
ATOM 1442 N N . ASP A 1 177 ? 16.695 -5.446 -0.605 1.00 85.00 177 ASP A N 1
ATOM 1443 C CA . ASP A 1 177 ? 16.591 -6.673 -1.393 1.00 85.00 177 ASP A CA 1
ATOM 1444 C C . ASP A 1 177 ? 17.276 -6.509 -2.756 1.00 85.00 177 ASP A C 1
ATOM 1446 O O . ASP A 1 177 ? 18.069 -7.354 -3.177 1.00 85.00 177 ASP A O 1
ATOM 1450 N N . TYR A 1 178 ? 16.995 -5.399 -3.450 1.00 85.44 178 TYR A N 1
ATOM 1451 C CA . TYR A 1 178 ? 17.520 -5.129 -4.786 1.00 85.44 178 TYR A CA 1
ATOM 1452 C C . TYR A 1 178 ? 17.893 -3.661 -4.980 1.00 85.44 178 TYR A C 1
ATOM 1454 O O . TYR A 1 178 ? 17.039 -2.781 -5.028 1.00 85.44 178 TYR A O 1
ATOM 1462 N N . LYS A 1 179 ? 19.175 -3.402 -5.262 1.00 85.50 179 LYS A N 1
ATOM 1463 C CA . LYS A 1 179 ? 19.749 -2.045 -5.368 1.00 85.50 179 LYS A CA 1
ATOM 1464 C C . LYS A 1 179 ? 19.108 -1.112 -6.406 1.00 85.50 179 LYS A C 1
ATOM 1466 O O . LYS A 1 179 ? 19.378 0.084 -6.383 1.00 85.50 179 LYS A O 1
ATOM 1471 N N . TYR A 1 180 ? 18.332 -1.641 -7.352 1.00 84.81 180 TYR A N 1
ATOM 1472 C CA . TYR A 1 180 ? 17.639 -0.844 -8.368 1.00 84.81 180 TYR A CA 1
ATOM 1473 C C . TYR A 1 180 ? 16.257 -0.350 -7.915 1.00 84.81 180 TYR A C 1
ATOM 1475 O O . TYR A 1 180 ? 15.596 0.354 -8.676 1.00 84.81 180 TYR A O 1
ATOM 1483 N N . LEU A 1 181 ? 15.795 -0.742 -6.726 1.00 89.31 181 LEU A N 1
ATOM 1484 C CA . LEU A 1 181 ? 14.516 -0.333 -6.151 1.00 89.31 181 LEU A CA 1
ATOM 1485 C C . LEU A 1 181 ? 14.676 0.888 -5.243 1.00 89.31 181 LEU A C 1
ATOM 1487 O O . LEU A 1 181 ? 15.763 1.164 -4.733 1.00 89.31 181 LEU A O 1
ATOM 1491 N N . ILE A 1 182 ? 13.577 1.615 -5.039 1.00 92.25 182 ILE A N 1
ATOM 1492 C CA . ILE A 1 182 ? 13.520 2.730 -4.086 1.00 92.25 182 ILE A CA 1
ATOM 1493 C C . ILE A 1 182 ? 13.719 2.181 -2.666 1.00 92.25 182 ILE A C 1
ATOM 1495 O O . ILE A 1 182 ? 13.184 1.132 -2.306 1.00 92.25 182 ILE A O 1
ATOM 1499 N N . ARG A 1 183 ? 14.506 2.887 -1.851 1.00 94.12 183 ARG A N 1
ATOM 1500 C CA . ARG A 1 183 ? 14.734 2.547 -0.439 1.00 94.12 183 ARG A CA 1
ATOM 1501 C C . ARG A 1 183 ? 13.498 2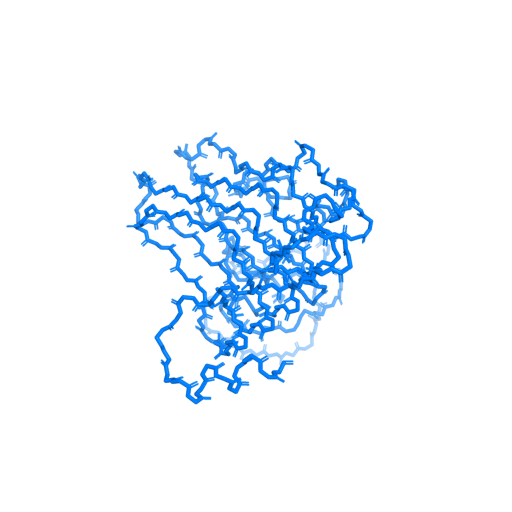.873 0.397 1.00 94.12 183 ARG A C 1
ATOM 1503 O O . ARG A 1 183 ? 12.930 3.952 0.235 1.00 94.12 183 ARG A O 1
ATOM 1510 N N . VAL A 1 184 ? 13.127 1.991 1.323 1.00 96.38 184 VAL A N 1
ATOM 1511 C CA . VAL A 1 184 ? 12.008 2.208 2.247 1.00 96.38 184 VAL A CA 1
ATOM 1512 C C . VAL A 1 184 ? 12.528 2.295 3.680 1.00 96.38 184 VAL A C 1
ATOM 1514 O O . VAL A 1 184 ? 13.111 1.358 4.216 1.00 96.38 184 VAL A O 1
ATOM 1517 N N . ASP A 1 185 ? 12.282 3.424 4.336 1.00 96.81 185 ASP A N 1
ATOM 1518 C CA . ASP A 1 185 ? 12.588 3.622 5.749 1.00 96.81 185 ASP A CA 1
ATOM 1519 C C . ASP A 1 185 ? 11.395 3.191 6.605 1.00 96.81 185 ASP A C 1
ATOM 1521 O O . ASP A 1 185 ? 10.452 3.953 6.776 1.00 96.81 185 ASP A O 1
ATOM 1525 N N . TYR A 1 186 ? 11.422 1.978 7.163 1.00 96.25 186 TYR A N 1
ATOM 1526 C CA . TYR A 1 186 ? 10.301 1.420 7.944 1.00 96.25 186 TYR A CA 1
ATOM 1527 C C . TYR A 1 186 ? 10.550 1.310 9.458 1.00 96.25 186 TYR A C 1
ATOM 1529 O O . TYR A 1 186 ? 9.683 0.840 10.192 1.00 96.25 186 TYR A O 1
ATOM 1537 N N . VAL A 1 187 ? 11.714 1.747 9.951 1.00 95.88 187 VAL A N 1
ATOM 1538 C CA . VAL A 1 187 ? 12.092 1.678 11.376 1.00 95.88 187 VAL A CA 1
ATOM 1539 C C . VAL A 1 187 ? 11.962 3.060 12.037 1.00 95.88 187 VAL A C 1
ATOM 1541 O O . VAL A 1 187 ? 12.554 4.018 11.535 1.00 95.88 187 VAL A O 1
ATOM 1544 N N . PRO A 1 188 ? 11.253 3.198 13.176 1.00 96.00 188 PRO A N 1
ATOM 1545 C CA . PRO A 1 188 ? 10.677 2.135 14.010 1.00 96.00 188 PRO A CA 1
ATOM 1546 C C . PRO A 1 188 ? 9.376 1.546 13.447 1.00 96.00 188 PRO A C 1
ATOM 1548 O O . PRO A 1 188 ? 8.621 2.243 12.780 1.00 96.00 188 PRO A O 1
ATOM 1551 N N . VAL A 1 189 ? 9.095 0.281 13.768 1.00 93.75 189 VAL A N 1
ATOM 1552 C CA . VAL A 1 189 ? 7.802 -0.375 13.500 1.00 93.75 189 VAL A CA 1
ATOM 1553 C C . VAL A 1 189 ? 6.925 -0.333 14.752 1.00 93.75 189 VAL A C 1
ATOM 1555 O O . VAL A 1 189 ? 7.436 -0.183 15.861 1.00 93.75 189 VAL A O 1
ATOM 1558 N N . LEU A 1 190 ? 5.613 -0.493 14.595 1.00 93.00 190 LEU A N 1
ATOM 1559 C CA . LEU A 1 190 ? 4.713 -0.681 15.731 1.00 93.00 190 LEU A CA 1
ATOM 1560 C C . LEU A 1 190 ? 4.662 -2.162 16.122 1.00 93.00 190 LEU A C 1
ATOM 1562 O O . LEU A 1 190 ? 4.439 -3.024 15.274 1.00 93.00 190 LEU A O 1
ATOM 1566 N N . GLU A 1 191 ? 4.826 -2.450 17.414 1.00 87.62 191 GLU A N 1
ATOM 1567 C CA . GLU A 1 191 ? 4.794 -3.820 17.952 1.00 87.62 191 GLU A CA 1
ATOM 1568 C C . GLU A 1 191 ? 3.385 -4.428 17.954 1.00 87.62 191 GLU A C 1
ATOM 1570 O O . GLU A 1 191 ? 3.207 -5.642 17.826 1.00 87.62 191 GLU A O 1
ATOM 1575 N N . SER A 1 192 ? 2.368 -3.574 18.073 1.00 84.88 192 SER A N 1
ATOM 1576 C CA . SER A 1 192 ? 0.958 -3.949 18.027 1.00 84.88 192 SER A CA 1
ATOM 1577 C C . SER A 1 192 ? 0.137 -2.887 17.300 1.00 84.88 192 SER A C 1
ATOM 1579 O O . SER A 1 192 ? 0.536 -1.727 17.199 1.00 84.88 192 SER A O 1
ATOM 1581 N N . ASN A 1 193 ? -1.039 -3.281 16.818 1.00 81.25 193 ASN A N 1
ATOM 1582 C CA . ASN A 1 193 ? -2.030 -2.366 16.259 1.00 81.25 193 ASN A CA 1
ATOM 1583 C C . ASN A 1 193 ? -2.922 -1.716 17.338 1.00 81.25 193 ASN A C 1
ATOM 1585 O O . ASN A 1 193 ? -3.776 -0.905 16.992 1.00 81.25 193 ASN A O 1
ATOM 1589 N N . ALA A 1 194 ? -2.732 -2.031 18.626 1.00 77.38 194 ALA A N 1
ATOM 1590 C CA . ALA A 1 194 ? -3.607 -1.582 19.712 1.00 77.38 194 ALA A CA 1
ATOM 1591 C C . ALA A 1 194 ? -3.628 -0.055 19.878 1.00 77.38 194 ALA A C 1
ATOM 1593 O O . ALA A 1 194 ? -4.676 0.520 20.136 1.00 77.38 194 ALA A O 1
ATOM 1594 N N . SER A 1 195 ? -2.491 0.618 19.671 1.00 75.19 195 SER A N 1
ATOM 1595 C CA . SER A 1 195 ? -2.406 2.086 19.715 1.00 75.19 195 SER A CA 1
ATOM 1596 C C . SER A 1 195 ? -3.045 2.779 18.506 1.00 75.19 195 SER A C 1
ATOM 1598 O O . SER A 1 195 ? -3.232 3.996 18.522 1.00 75.19 195 SER A O 1
ATOM 1600 N N . LEU A 1 196 ? -3.350 2.021 17.449 1.00 78.19 196 LEU A N 1
ATOM 1601 C CA . LEU A 1 196 ? -3.984 2.517 16.228 1.00 78.19 196 LEU A CA 1
ATOM 1602 C C . LEU A 1 19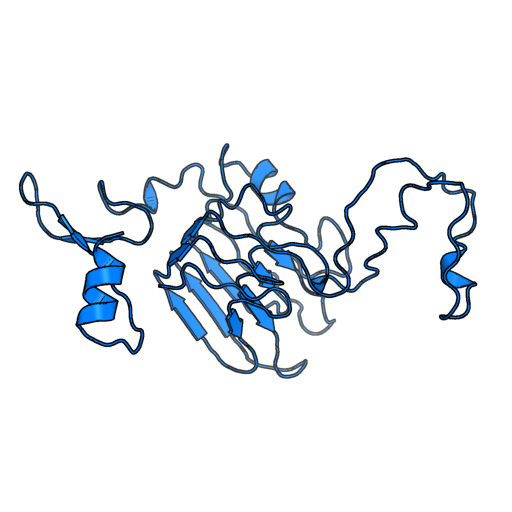6 ? -5.500 2.316 16.236 1.00 78.19 196 LEU A C 1
ATOM 1604 O O . LEU A 1 196 ? -6.206 3.026 15.524 1.00 78.19 196 LEU A O 1
ATOM 1608 N N . VAL A 1 197 ? -5.994 1.367 17.031 1.00 76.31 197 VAL A N 1
ATOM 1609 C CA . VAL A 1 197 ? -7.421 1.121 17.238 1.00 76.31 197 VAL A CA 1
ATOM 1610 C C . VAL A 1 197 ? -7.980 2.134 18.239 1.00 76.31 197 VAL A C 1
ATOM 1612 O O . VAL A 1 197 ? -7.374 2.410 19.272 1.00 76.31 197 VAL A O 1
ATOM 1615 N N . GLU A 1 198 ? -9.138 2.717 17.924 1.00 72.19 198 GLU A N 1
ATOM 1616 C CA . GLU A 1 198 ? -9.793 3.697 18.789 1.00 72.19 198 GLU A CA 1
ATOM 1617 C C . GLU A 1 198 ? -10.753 3.000 19.763 1.00 72.19 198 GLU A C 1
ATOM 1619 O O . GLU A 1 198 ? -11.887 2.664 19.419 1.00 72.19 198 GLU A O 1
ATOM 1624 N N . GLY A 1 199 ? -10.284 2.775 20.994 1.00 75.50 199 GLY A N 1
ATOM 1625 C CA . GLY A 1 199 ? -11.067 2.110 22.038 1.00 75.50 199 GLY A CA 1
ATOM 1626 C C . GLY A 1 199 ? -11.320 0.635 21.721 1.00 75.50 199 GLY A C 1
ATOM 1627 O O . GLY A 1 199 ? -10.396 -0.083 21.348 1.00 75.50 199 GLY A O 1
ATOM 1628 N N . ASP A 1 200 ? -12.573 0.196 21.860 1.00 75.56 200 ASP A N 1
ATOM 1629 C CA . ASP A 1 200 ? -12.986 -1.192 21.581 1.00 75.56 200 ASP A CA 1
ATOM 1630 C C . ASP A 1 200 ? -13.530 -1.381 20.153 1.00 75.56 200 ASP A C 1
ATOM 1632 O O . ASP A 1 200 ? -14.116 -2.416 19.828 1.00 75.56 200 ASP A O 1
ATOM 1636 N N . CYS A 1 201 ? -13.396 -0.366 19.295 1.00 79.44 201 CYS A N 1
ATOM 1637 C CA . CYS A 1 201 ? -13.982 -0.400 17.965 1.00 79.44 201 CYS A CA 1
ATOM 1638 C C . CYS A 1 201 ? -13.155 -1.220 16.968 1.00 79.44 201 CYS A C 1
ATOM 1640 O O . CYS A 1 201 ? -11.929 -1.244 17.044 1.00 79.44 201 CYS A O 1
ATOM 1642 N N . PRO A 1 202 ? -13.794 -1.882 15.987 1.00 76.94 202 PRO A N 1
ATOM 1643 C CA . PRO A 1 202 ? -13.062 -2.560 14.927 1.00 76.94 202 PRO A CA 1
ATOM 1644 C C . PRO A 1 202 ? -12.200 -1.590 14.110 1.00 76.94 202 PRO A C 1
ATOM 1646 O O . PRO A 1 202 ? -12.485 -0.397 14.007 1.00 76.94 202 PRO A O 1
ATOM 1649 N N . ALA A 1 203 ? -11.177 -2.125 13.448 1.00 72.19 203 ALA A N 1
ATOM 1650 C CA . ALA A 1 203 ? -10.348 -1.374 12.513 1.00 72.19 203 ALA A CA 1
ATOM 1651 C C . ALA A 1 203 ? -11.195 -0.613 11.470 1.00 72.19 203 ALA A C 1
ATOM 1653 O O . ALA A 1 203 ? -12.039 -1.188 10.785 1.00 72.19 203 ALA A O 1
ATOM 1654 N N . GLY A 1 204 ? -10.959 0.688 11.339 1.00 70.75 204 GLY A N 1
ATOM 1655 C CA . GLY A 1 204 ? -11.649 1.608 10.426 1.00 70.75 204 GLY A CA 1
ATOM 1656 C C . GLY A 1 204 ? -12.815 2.356 11.063 1.00 70.75 204 GLY A C 1
ATOM 1657 O O . GLY A 1 204 ?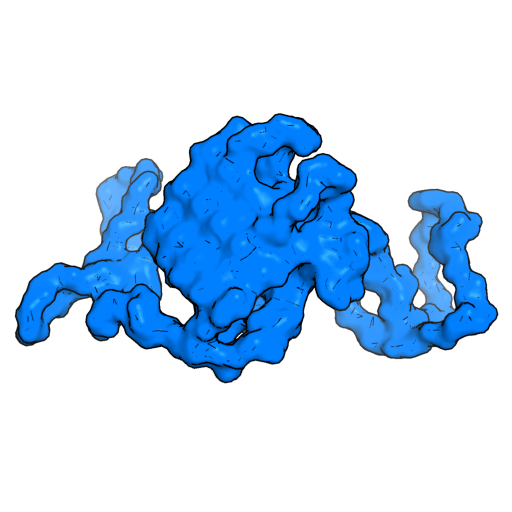 -13.333 3.290 10.453 1.00 70.75 204 GLY A O 1
ATOM 1658 N N . TRP A 1 205 ? -13.218 1.962 12.270 1.00 82.06 205 TRP A N 1
ATOM 1659 C CA . TRP A 1 205 ? -14.319 2.561 13.008 1.00 82.06 205 TRP A CA 1
ATOM 1660 C C . TRP A 1 205 ? -13.788 3.501 14.083 1.00 82.06 205 TRP A C 1
ATOM 1662 O O . TRP A 1 205 ? -12.738 3.256 14.673 1.00 82.06 205 TRP A O 1
ATOM 1672 N N . PHE A 1 206 ? -14.541 4.560 14.349 1.00 82.12 206 PHE A N 1
ATOM 1673 C CA . PHE A 1 206 ? -14.247 5.511 15.412 1.00 82.12 206 PHE A CA 1
ATOM 1674 C C . PHE A 1 206 ? -15.305 5.410 16.507 1.00 82.12 206 PHE A C 1
ATOM 1676 O O . PHE A 1 206 ? -16.493 5.201 16.234 1.00 82.12 206 PHE A O 1
ATOM 1683 N N . GLN A 1 207 ? -14.874 5.531 17.759 1.00 83.94 207 GLN A N 1
ATOM 1684 C CA . GLN A 1 207 ? -15.762 5.435 18.909 1.00 83.94 207 GLN A CA 1
ATOM 1685 C C . GLN A 1 207 ? -16.397 6.798 19.196 1.00 83.94 207 GLN A C 1
ATOM 1687 O O . GLN A 1 207 ? -15.703 7.799 19.353 1.00 83.94 207 GLN A O 1
ATOM 1692 N N . ILE A 1 208 ? -17.721 6.837 19.340 1.00 84.19 208 ILE A N 1
ATOM 1693 C CA . ILE A 1 208 ? -18.427 7.997 19.892 1.00 84.19 208 ILE A CA 1
ATOM 1694 C C . ILE A 1 208 ? -19.109 7.578 21.192 1.00 84.19 208 ILE A C 1
ATOM 1696 O O . ILE A 1 208 ? -19.702 6.502 21.280 1.00 84.19 208 ILE A O 1
ATOM 1700 N N . GLY A 1 209 ? -19.034 8.456 22.191 1.00 81.50 209 GLY A N 1
ATOM 1701 C CA . GLY A 1 209 ? -19.590 8.239 23.524 1.00 81.50 209 GLY A CA 1
ATOM 1702 C C . GLY A 1 209 ? -18.522 7.912 24.567 1.00 81.50 209 GLY A C 1
ATOM 1703 O O . GLY A 1 209 ? -17.334 7.797 24.257 1.00 81.50 209 GLY A O 1
ATOM 1704 N N . ARG A 1 210 ? -18.940 7.828 25.830 1.00 79.38 210 ARG A N 1
ATOM 1705 C CA . ARG A 1 210 ? -18.076 7.530 26.982 1.00 79.38 210 ARG A CA 1
ATOM 1706 C C . ARG A 1 210 ? -18.706 6.420 27.818 1.00 79.38 210 ARG A C 1
ATOM 1708 O O . ARG A 1 210 ? -19.929 6.282 27.835 1.00 79.38 210 ARG A O 1
ATOM 1715 N N . ASP A 1 211 ? -17.852 5.660 28.494 1.00 79.56 211 ASP A N 1
ATOM 1716 C CA . ASP A 1 211 ? -18.228 4.613 29.445 1.00 79.56 211 ASP A CA 1
ATOM 1717 C C . ASP A 1 211 ? -19.189 3.568 28.843 1.00 79.56 211 ASP A C 1
ATOM 1719 O O . ASP A 1 211 ? -18.845 2.903 27.862 1.00 79.56 211 ASP A O 1
ATOM 1723 N N . GLU A 1 212 ? -20.380 3.407 29.421 1.00 77.25 212 GLU A N 1
ATOM 1724 C CA . GLU A 1 212 ? -21.376 2.399 29.031 1.00 77.25 212 GLU A CA 1
ATOM 1725 C C . GLU A 1 212 ? -22.088 2.717 27.704 1.00 77.25 212 GLU A C 1
ATOM 1727 O O . GLU A 1 212 ? -22.627 1.818 27.064 1.00 77.25 212 GLU A O 1
ATOM 1732 N N . PHE A 1 213 ? -22.054 3.972 27.242 1.00 78.25 213 PHE A N 1
ATOM 1733 C CA . PHE A 1 213 ? -22.727 4.415 26.014 1.00 78.25 213 PHE A CA 1
ATOM 1734 C C . PHE A 1 213 ? -21.734 4.676 24.883 1.00 78.25 213 PHE A C 1
ATOM 1736 O O . PHE A 1 213 ? -21.771 5.725 24.238 1.00 78.25 213 PHE A O 1
ATOM 1743 N N . LYS A 1 214 ? -20.818 3.735 24.651 1.00 84.81 214 LYS A N 1
ATOM 1744 C CA . LYS A 1 214 ? -19.910 3.768 23.500 1.00 84.81 214 LYS A CA 1
ATOM 1745 C C . LYS A 1 214 ? -20.512 3.026 22.312 1.00 84.81 214 LYS A C 1
ATOM 1747 O O . LYS A 1 214 ? -21.063 1.937 22.443 1.00 84.81 214 LYS A O 1
ATOM 1752 N N . SER A 1 215 ? -20.420 3.628 21.137 1.00 86.81 215 SER A N 1
ATOM 1753 C CA . SER A 1 215 ? -20.823 3.013 19.875 1.00 86.81 215 SER A CA 1
ATOM 1754 C C . SER A 1 215 ? -19.781 3.307 18.810 1.00 86.81 215 SER A C 1
ATOM 1756 O O . SER A 1 215 ? -19.170 4.376 18.798 1.00 86.81 215 SER A O 1
ATOM 1758 N N . CYS A 1 216 ? -19.572 2.338 17.930 1.00 87.56 216 CYS A N 1
ATOM 1759 C CA . CYS A 1 216 ? -18.618 2.448 16.842 1.00 87.56 216 CYS A CA 1
ATOM 1760 C C . CYS A 1 216 ? -19.323 2.985 15.605 1.00 87.56 216 CYS A C 1
ATOM 1762 O O . CYS A 1 216 ? -20.378 2.485 15.215 1.00 87.56 216 CYS A O 1
ATOM 1764 N N . PHE A 1 217 ? -18.716 3.977 14.967 1.00 84.88 217 PHE A N 1
ATOM 1765 C CA . PHE A 1 217 ? -19.214 4.587 13.744 1.00 84.88 217 PHE A CA 1
ATOM 1766 C C . PHE A 1 217 ? -18.198 4.430 12.617 1.00 84.88 217 PHE A C 1
ATOM 1768 O O . PHE A 1 217 ? -16.989 4.421 12.838 1.00 84.88 217 PHE A O 1
ATOM 1775 N N . LEU A 1 218 ? -18.707 4.307 11.395 1.00 84.06 218 LEU A N 1
ATOM 1776 C CA . LEU A 1 218 ? -17.916 4.224 10.175 1.00 84.06 218 LEU A CA 1
ATOM 1777 C C . LEU A 1 218 ? -18.445 5.248 9.180 1.00 84.06 218 LEU A C 1
ATOM 1779 O O . LEU A 1 218 ? -19.651 5.340 8.950 1.00 84.06 218 LEU A O 1
ATOM 1783 N N . TYR A 1 219 ? -17.536 5.994 8.559 1.00 77.94 219 TYR A N 1
ATOM 1784 C CA . TYR A 1 219 ? -17.878 6.942 7.508 1.00 77.94 219 TYR A CA 1
ATOM 1785 C C . TYR A 1 219 ? -17.544 6.372 6.120 1.00 77.94 219 TYR A C 1
ATOM 1787 O O . TYR A 1 219 ? -16.421 5.934 5.859 1.00 77.94 219 TYR A O 1
ATOM 1795 N N . SER A 1 220 ? -18.522 6.394 5.208 1.00 77.88 220 SER A N 1
ATOM 1796 C CA . SER A 1 220 ? -18.367 5.946 3.819 1.00 77.88 220 SER A CA 1
ATOM 1797 C C . SER A 1 220 ? -18.776 7.055 2.848 1.00 77.88 220 SER A C 1
ATOM 1799 O O . SER A 1 220 ? -19.959 7.295 2.624 1.00 77.88 220 SER A O 1
ATOM 1801 N N . GLY A 1 221 ? -17.788 7.750 2.278 1.00 69.19 221 GLY A N 1
ATOM 1802 C CA . GLY A 1 221 ? -17.983 8.892 1.375 1.00 69.19 221 GLY A CA 1
ATOM 1803 C C . GLY A 1 221 ? -18.264 8.524 -0.088 1.00 69.19 221 GLY A C 1
ATOM 1804 O O . GLY A 1 221 ? -17.677 9.132 -0.978 1.00 69.19 221 GLY A O 1
ATOM 1805 N N . ALA A 1 222 ? -19.104 7.520 -0.353 1.00 71.81 222 ALA A N 1
ATOM 1806 C CA . ALA A 1 222 ? -19.448 7.082 -1.711 1.00 71.81 222 ALA A CA 1
ATOM 1807 C C . ALA A 1 222 ? -20.865 7.520 -2.120 1.00 71.81 222 ALA A C 1
ATOM 1809 O O . ALA A 1 222 ? -21.768 7.595 -1.287 1.00 71.81 222 ALA A O 1
ATOM 1810 N N . VAL A 1 223 ? -21.084 7.760 -3.419 1.00 78.00 223 VAL A N 1
ATOM 1811 C CA . VAL A 1 223 ? -22.430 8.015 -3.957 1.00 78.00 223 VAL A CA 1
ATOM 1812 C C . VAL A 1 223 ? -23.223 6.711 -3.923 1.00 78.00 223 VAL A C 1
ATOM 1814 O O . VAL A 1 223 ? -22.852 5.731 -4.563 1.00 78.00 223 VAL A O 1
ATOM 1817 N N . SER A 1 224 ? -24.316 6.692 -3.165 1.00 83.88 224 SER A N 1
ATOM 1818 C CA . SER A 1 224 ? -25.175 5.519 -3.010 1.00 83.88 224 SER A CA 1
ATOM 1819 C C . SER A 1 224 ? -26.621 5.939 -2.755 1.00 83.88 224 SER A C 1
ATOM 1821 O O . SER A 1 224 ? -26.890 7.047 -2.291 1.00 83.88 224 SER A O 1
ATOM 1823 N N . THR A 1 225 ? -27.569 5.051 -3.053 1.00 91.06 225 THR A N 1
ATOM 1824 C CA . THR A 1 225 ? -28.970 5.251 -2.656 1.00 91.06 225 THR A CA 1
ATOM 1825 C C . THR A 1 225 ? -29.149 4.899 -1.181 1.00 91.06 225 THR A C 1
ATOM 1827 O O . THR A 1 225 ? -28.409 4.075 -0.644 1.00 91.06 225 THR A O 1
ATOM 1830 N N . TYR A 1 226 ? -30.165 5.468 -0.524 1.00 87.56 226 TYR A N 1
ATOM 1831 C CA . TYR A 1 226 ? -30.451 5.175 0.886 1.00 87.56 226 TYR A CA 1
ATOM 1832 C C . TYR A 1 226 ? -30.561 3.665 1.160 1.00 87.56 226 TYR A C 1
ATOM 1834 O O . TYR A 1 226 ? -29.911 3.152 2.064 1.00 87.56 226 TYR A O 1
ATOM 1842 N N . MET A 1 227 ? -31.312 2.932 0.331 1.00 91.62 227 MET A N 1
ATOM 1843 C CA . MET A 1 227 ? -31.503 1.487 0.504 1.00 91.62 227 MET A CA 1
ATOM 1844 C C . MET A 1 227 ? -30.202 0.694 0.335 1.00 91.62 227 MET A C 1
ATOM 1846 O O . MET A 1 227 ? -29.948 -0.243 1.091 1.00 91.62 227 MET A O 1
ATOM 1850 N N . ALA A 1 228 ? -29.356 1.075 -0.626 1.00 86.38 228 ALA A N 1
ATOM 1851 C CA . ALA A 1 228 ? -28.054 0.443 -0.811 1.00 86.38 228 ALA A CA 1
ATOM 1852 C C . ALA A 1 228 ? -27.101 0.750 0.356 1.00 86.38 228 ALA A C 1
ATOM 1854 O O . ALA A 1 228 ? -26.393 -0.147 0.805 1.00 86.38 228 ALA A O 1
ATOM 1855 N N . ALA A 1 229 ? -27.122 1.976 0.890 1.00 85.81 229 ALA A N 1
ATOM 1856 C CA . ALA A 1 229 ? -26.341 2.359 2.065 1.00 85.81 229 ALA A CA 1
ATOM 1857 C C . ALA A 1 229 ? -26.796 1.624 3.341 1.00 85.81 229 ALA A C 1
ATOM 1859 O O . ALA A 1 229 ? -25.960 1.127 4.088 1.00 85.81 229 ALA A O 1
ATOM 1860 N N . VAL A 1 230 ? -28.108 1.480 3.567 1.00 87.50 230 VAL A N 1
ATOM 1861 C CA . VAL A 1 230 ? -28.643 0.691 4.692 1.00 87.50 230 VAL A CA 1
ATOM 1862 C C . VAL A 1 230 ? -28.207 -0.763 4.576 1.00 87.50 230 VAL A C 1
ATOM 1864 O O . VAL A 1 230 ? -27.661 -1.312 5.528 1.00 87.50 230 VAL A O 1
ATOM 1867 N N . LYS A 1 231 ? -28.388 -1.370 3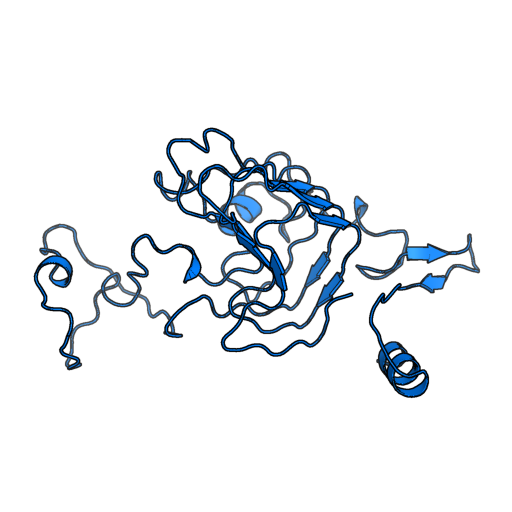.396 1.00 86.75 231 LYS A N 1
ATOM 1868 C CA . LYS A 1 231 ? -27.956 -2.748 3.153 1.00 86.75 231 LYS A CA 1
ATOM 1869 C C . LYS A 1 231 ? -26.453 -2.907 3.373 1.00 86.75 231 LYS A C 1
ATOM 1871 O O . LYS A 1 231 ? -26.042 -3.916 3.918 1.00 86.75 231 LYS A O 1
ATOM 1876 N N . PHE A 1 232 ? -25.649 -1.919 2.984 1.00 80.94 232 PHE A N 1
ATOM 1877 C CA . PHE A 1 232 ? -24.205 -1.919 3.199 1.00 80.94 232 PHE A CA 1
ATOM 1878 C C . PHE A 1 232 ? -23.826 -1.944 4.688 1.00 80.94 232 PHE A C 1
ATOM 1880 O O . PHE A 1 232 ? -22.929 -2.689 5.066 1.00 80.94 232 PHE A O 1
ATOM 1887 N N . CYS A 1 233 ? -24.516 -1.175 5.535 1.00 82.62 233 CYS A N 1
ATOM 1888 C CA . CYS A 1 233 ? -24.243 -1.121 6.976 1.00 82.62 233 CYS A CA 1
ATOM 1889 C C . CYS A 1 233 ? -24.819 -2.306 7.776 1.00 82.62 233 CYS A C 1
ATOM 1891 O O . CYS A 1 233 ? -24.517 -2.432 8.958 1.00 82.62 233 CYS A O 1
ATOM 1893 N N . GLN A 1 234 ? -25.664 -3.145 7.170 1.00 83.12 234 GLN A N 1
ATOM 1894 C CA . GLN A 1 234 ? -26.249 -4.331 7.812 1.00 83.12 234 GLN A CA 1
ATOM 1895 C C . GLN A 1 234 ? -25.353 -5.582 7.732 1.00 83.12 234 GLN A C 1
ATOM 1897 O O . GLN A 1 234 ? -25.706 -6.593 8.341 1.00 83.12 234 GLN A O 1
ATOM 1902 N N . VAL A 1 235 ? -24.244 -5.531 6.975 1.00 56.78 235 VAL A N 1
ATOM 1903 C CA . VAL A 1 235 ? -23.313 -6.658 6.741 1.00 56.78 235 VAL A CA 1
ATOM 1904 C C . VAL A 1 235 ? -22.011 -6.495 7.512 1.00 56.78 235 VAL A C 1
ATOM 1906 O O . VAL A 1 235 ? -21.667 -7.441 8.245 1.00 56.78 235 VAL A O 1
#

InterPro domains:
  IPR053243 Septate junction maturation regulator [PTHR47653] (4-223)

Radius of gyration: 20.12 Å; chains: 1; bounding box: 59×48×59 Å

Secondary structure (DSSP, 8-state):
-EES-EETTS-SSEEESS-EEEES-EEES-EES-SEEEE-SSTT----EEEES-EEES-EE--SS--PPP------TTS--TTTTS-S------S---SSTTT--TT-GGGS-EEEEE-SS-EEEES-EEE-TTSSEEEEEPBPPTT--PPEE-TT-B-SSS-SHHHHHHHEESTTT-TTBPPEE-PSPPS-STTTS-TTPPTT-EEES-GGG-EEE----S---HHHHHHHHT-